Protein 6A9S (pdb70)

Structure (mmCIF, N/CA/C/O backbone):
data_6A9S
#
_entry.id   6A9S
#
_cell.length_a   45.380
_cell.length_b   80.718
_cell.length_c   53.812
_cell.angle_alpha   90.00
_cell.angle_beta   113.80
_cell.angle_gamma   90.00
#
_symmetry.space_group_name_H-M   'P 1 21 1'
#
loop_
_entity.id
_entity.type
_entity.pdbx_description
1 polymer 'Protein A26'
2 non-polymer 1,2-ETHANEDIOL
3 water water
#
loop_
_atom_site.group_PDB
_atom_site.id
_atom_site.type_symbol
_atom_site.label_atom_id
_atom_site.label_alt_id
_atom_site.label_comp_id
_atom_site.label_asym_id
_atom_site.label_entity_id
_atom_site.label_seq_id
_atom_site.pdbx_PDB_ins_code
_atom_site.Cartn_x
_atom_site.Cartn_y
_atom_site.Cartn_z
_atom_site.occupancy
_atom_site.B_iso_or_equiv
_atom_site.auth_seq_id
_atom_site.auth_comp_id
_atom_site.auth_asym_id
_atom_site.auth_atom_id
_atom_site.pdbx_PDB_model_num
ATOM 1 N N . ASP A 1 17 ? 45.672 4.805 21.291 1.00 55.44 17 ASP A N 1
ATOM 2 C CA . ASP A 1 17 ? 45.881 4.506 22.742 1.00 50.23 17 ASP A CA 1
ATOM 3 C C . ASP A 1 17 ? 44.995 3.330 23.127 1.00 50.07 17 ASP A C 1
ATOM 4 O O . ASP A 1 17 ? 43.788 3.518 23.376 1.00 43.81 17 ASP A O 1
ATOM 9 N N . VAL A 1 18 ? 45.609 2.137 23.131 1.00 43.92 18 VAL A N 1
ATOM 10 C CA . VAL A 1 18 ? 44.978 0.872 23.511 1.00 37.28 18 VAL A CA 1
ATOM 11 C C . VAL A 1 18 ? 45.495 0.483 24.894 1.00 32.38 18 VAL A C 1
ATOM 12 O O . VAL A 1 18 ? 46.683 0.062 25.032 1.00 30.34 18 VAL A O 1
ATOM 16 N N . ASN A 1 19 ? 44.645 0.668 25.907 1.00 33.83 19 ASN A N 1
ATOM 17 C CA . ASN A 1 19 ? 44.984 0.190 27.233 1.00 28.92 19 ASN A CA 1
ATOM 18 C C . ASN A 1 19 ? 44.771 -1.284 27.320 1.00 25.55 19 ASN A C 1
ATOM 19 O O . ASN A 1 19 ? 43.687 -1.723 27.687 1.00 28.72 19 ASN A O 1
ATOM 24 N N . VAL A 1 20 ? 45.793 -2.069 27.091 1.00 25.06 20 VAL A N 1
ATOM 25 C CA . VAL A 1 20 ? 45.603 -3.487 27.219 1.00 23.85 20 VAL A CA 1
ATOM 26 C C . VAL A 1 20 ? 45.338 -3.966 28.646 1.00 20.69 20 VAL A C 1
ATOM 27 O O . VAL A 1 20 ? 44.810 -5.076 28.812 1.00 19.71 20 VAL A O 1
ATOM 31 N N . ALA A 1 21 ? 45.682 -3.196 29.682 1.00 18.08 21 ALA A N 1
ATOM 32 C CA . ALA A 1 21 ? 45.478 -3.686 31.051 1.00 16.32 21 ALA A CA 1
ATOM 33 C C . ALA A 1 21 ? 44.023 -4.052 31.311 1.00 15.05 21 ALA A C 1
ATOM 34 O O . ALA A 1 21 ? 43.752 -5.087 31.926 1.00 15.38 21 ALA A O 1
ATOM 36 N N . SER A 1 22 ? 43.088 -3.258 30.809 1.00 13.09 22 SER A N 1
ATOM 37 C CA . SER A 1 22 ? 41.700 -3.560 31.076 1.00 13.61 22 SER A CA 1
ATOM 38 C C . SER A 1 22 ? 41.233 -4.804 30.320 1.00 13.07 22 SER A C 1
ATOM 39 O O . SER A 1 22 ? 40.332 -5.479 30.780 1.00 13.51 22 SER A O 1
ATOM 42 N N . ILE A 1 23 ? 41.838 -5.076 29.171 1.00 13.02 23 ILE A N 1
ATOM 43 C CA . ILE A 1 23 ? 41.530 -6.291 28.422 1.00 13.13 23 ILE A CA 1
ATOM 44 C C . ILE A 1 23 ? 41.917 -7.519 29.232 1.00 13.40 23 ILE A C 1
ATOM 45 O O . ILE A 1 23 ? 41.148 -8.466 29.348 1.00 14.27 23 ILE A O 1
ATOM 50 N N . THR A 1 24 ? 43.158 -7.510 29.730 1.00 14.04 24 THR A N 1
ATOM 51 C CA . THR A 1 24 ? 43.641 -8.633 30.545 1.00 15.61 24 THR A CA 1
ATOM 52 C C . THR A 1 24 ? 42.763 -8.830 31.771 1.00 14.87 24 THR A C 1
ATOM 53 O O . THR A 1 24 ? 42.389 -9.960 32.105 1.00 15.18 24 THR A O 1
ATOM 57 N N . ALA A 1 25 ? 42.432 -7.746 32.455 1.00 14.32 25 ALA A N 1
ATOM 58 C CA . ALA A 1 25 ? 41.585 -7.845 33.631 1.00 13.32 25 ALA A CA 1
ATOM 59 C C . ALA A 1 25 ? 40.202 -8.359 33.279 1.00 13.85 25 ALA A C 1
ATOM 60 O O . ALA A 1 25 ? 39.585 -9.139 34.031 1.00 14.33 25 ALA A O 1
ATOM 62 N N . PHE A 1 26 ? 39.636 -7.911 32.153 1.00 12.35 26 PHE A N 1
ATOM 63 C CA . PHE A 1 26 ? 38.334 -8.359 31.730 1.00 12.39 26 PHE A CA 1
ATOM 64 C C . PHE A 1 26 ? 38.318 -9.847 31.461 1.00 13.38 26 PHE A C 1
ATOM 65 O O . PHE A 1 26 ? 37.426 -10.582 31.899 1.00 13.76 26 PHE A O 1
ATOM 73 N N . LYS A 1 27 ? 39.340 -10.339 30.747 1.00 13.87 27 LYS A N 1
ATOM 74 C CA . LYS A 1 27 ? 39.401 -11.772 30.446 1.00 15.13 27 LYS A CA 1
ATOM 75 C C . LYS A 1 27 ? 39.402 -12.598 31.717 1.00 15.24 27 LYS A C 1
ATOM 76 O O . LYS A 1 27 ? 38.686 -13.603 31.839 1.00 15.81 27 LYS A O 1
ATOM 82 N N . SER A 1 28 ? 40.216 -12.215 32.687 1.00 15.39 28 SER A N 1
ATOM 83 C CA . SER A 1 28 ? 40.318 -12.941 33.961 1.00 16.43 28 SER A CA 1
ATOM 84 C C . SER A 1 28 ? 38.995 -12.898 34.722 1.00 15.60 28 SER A C 1
ATOM 85 O O . SER A 1 28 ? 38.587 -13.885 35.334 1.00 17.18 28 SER A O 1
ATOM 96 N N . ILE A 1 30 ? 35.987 -12.715 33.356 1.00 13.54 30 ILE A N 1
ATOM 97 C CA . ILE A 1 30 ? 35.107 -13.635 32.683 1.00 14.69 30 ILE A CA 1
ATOM 98 C C . ILE A 1 30 ? 35.456 -15.082 33.048 1.00 15.59 30 ILE A C 1
ATOM 99 O O . ILE A 1 30 ? 34.566 -15.878 33.338 1.00 16.76 30 ILE A O 1
ATOM 104 N N . ASP A 1 31 ? 36.731 -15.406 33.105 1.00 16.78 31 ASP A N 1
ATOM 105 C CA . ASP A 1 31 ? 37.133 -16.767 33.548 1.00 18.79 31 ASP A CA 1
ATOM 106 C C . ASP A 1 31 ? 36.562 -17.080 34.924 1.00 19.41 31 ASP A C 1
ATOM 107 O O . ASP A 1 31 ? 36.044 -18.180 35.163 1.00 20.62 31 ASP A O 1
ATOM 112 N N . GLU A 1 32 ? 36.677 -16.133 35.843 1.00 18.23 32 GLU A N 1
ATOM 113 C CA . GLU A 1 32 ? 36.237 -16.361 37.225 1.00 19.16 32 GLU A CA 1
ATOM 114 C C . GLU A 1 32 ? 34.756 -16.548 37.342 1.00 19.19 32 GLU A C 1
ATOM 115 O O . GLU A 1 32 ? 34.307 -17.318 38.194 1.00 22.88 32 GLU A O 1
ATOM 121 N N . THR A 1 33 ? 33.986 -15.840 36.515 1.00 16.37 33 THR A N 1
ATOM 122 C CA . THR A 1 33 ? 32.555 -15.737 36.702 1.00 16.06 33 THR A CA 1
ATOM 123 C C . THR A 1 33 ? 31.734 -16.515 35.655 1.00 16.13 33 THR A C 1
ATOM 124 O O . THR A 1 33 ? 30.487 -16.556 35.750 1.00 15.79 33 THR A O 1
ATOM 128 N N . TRP A 1 34 ? 32.378 -17.132 34.673 1.00 17.28 34 TRP A N 1
ATOM 129 C CA . TRP A 1 34 ? 31.676 -17.753 33.547 1.00 17.63 34 TRP A CA 1
ATOM 130 C C . TRP A 1 34 ? 30.630 -18.760 33.998 1.00 18.42 34 TRP A C 1
ATOM 131 O O . TRP A 1 34 ? 29.541 -18.840 33.413 1.00 18.86 34 TRP A O 1
ATOM 142 N N . ASP A 1 35 ? 30.978 -19.545 35.021 1.00 19.98 35 ASP A N 1
ATOM 143 C CA . ASP A 1 35 ? 30.094 -20.609 35.491 1.00 22.10 35 ASP A CA 1
ATOM 144 C C . ASP A 1 35 ? 29.429 -20.291 36.823 1.00 21.82 35 ASP A C 1
ATOM 145 O O . ASP A 1 35 ? 28.861 -21.182 37.457 1.00 24.70 35 ASP A O 1
ATOM 150 N N . LYS A 1 36 ? 29.414 -19.013 37.200 1.00 19.43 36 LYS A N 1
ATOM 151 C CA . LYS A 1 36 ? 28.787 -18.604 38.472 1.00 19.26 36 LYS A CA 1
ATOM 152 C C . LYS A 1 36 ? 27.317 -18.278 38.220 1.00 17.60 36 LYS A C 1
ATOM 153 O O . LYS A 1 36 ? 27.004 -17.289 37.552 1.00 18.10 36 LYS A O 1
ATOM 159 N N . LYS A 1 37 ? 26.421 -19.088 38.767 1.00 17.99 37 LYS A N 1
ATOM 160 C CA . LYS A 1 37 ? 24.996 -18.890 38.568 1.00 17.15 37 LYS A CA 1
ATOM 161 C C . LYS A 1 37 ? 24.509 -17.606 39.230 1.00 17.08 37 LYS A C 1
ATOM 162 O O . LYS A 1 37 ? 24.837 -17.333 40.368 1.00 17.92 37 LYS A O 1
ATOM 168 N N . ILE A 1 38 ? 23.706 -16.837 38.514 1.00 16.20 38 ILE A N 1
ATOM 169 C CA . ILE A 1 38 ? 23.071 -15.657 39.091 1.00 16.43 38 ILE A CA 1
ATOM 170 C C . ILE A 1 38 ? 21.930 -16.087 39.994 1.00 16.49 38 ILE A C 1
ATOM 171 O O . ILE A 1 38 ? 21.018 -16.788 39.543 1.00 17.75 38 ILE A O 1
ATOM 176 N N . GLU A 1 39 ? 22.015 -15.705 41.262 1.00 16.16 39 GLU A N 1
ATOM 177 C CA . GLU A 1 39 ? 20.999 -16.011 42.263 1.00 15.68 39 GLU A CA 1
ATOM 178 C C . GLU A 1 39 ? 20.233 -14.741 42.636 1.00 15.77 39 GLU A C 1
ATOM 179 O O . GLU A 1 39 ? 20.407 -13.692 42.012 1.00 17.03 39 GLU A O 1
ATOM 185 N N . ALA A 1 40 ? 19.372 -14.842 43.653 1.00 16.19 40 ALA A N 1
ATOM 186 C CA . ALA A 1 40 ? 18.431 -13.755 43.913 1.00 16.86 40 ALA A CA 1
ATOM 187 C C . ALA A 1 40 ? 19.084 -12.425 44.196 1.00 15.94 40 ALA A C 1
ATOM 188 O O . ALA A 1 40 ? 18.601 -11.390 43.737 1.00 18.70 40 ALA A O 1
ATOM 190 N N . ASN A 1 41 ? 20.159 -12.435 44.975 1.00 15.97 41 ASN A N 1
ATOM 191 C CA . ASN A 1 41 ? 20.816 -11.168 45.391 1.00 16.93 41 ASN A CA 1
ATOM 192 C C . ASN A 1 41 ? 22.121 -10.879 44.638 1.00 16.09 41 ASN A C 1
ATOM 193 O O . ASN A 1 41 ? 22.787 -9.867 44.915 1.00 18.28 41 ASN A O 1
ATOM 198 N N . THR A 1 42 ? 22.501 -11.721 43.689 1.00 14.86 42 THR A N 1
ATOM 199 C CA . THR A 1 42 ? 23.825 -11.597 43.087 1.00 15.25 42 THR A CA 1
ATOM 200 C C . THR A 1 42 ? 24.014 -10.235 42.470 1.00 14.40 42 THR A C 1
ATOM 201 O O . THR A 1 42 ? 23.146 -9.727 41.769 1.00 15.22 42 THR A O 1
ATOM 205 N N . CYS A 1 43 ? 25.207 -9.702 42.685 1.00 15.17 43 CYS A N 1
ATOM 206 C CA . CYS A 1 43 ? 25.597 -8.406 42.151 1.00 14.14 43 CYS A CA 1
ATOM 207 C C . CYS A 1 43 ? 27.015 -8.479 41.637 1.00 13.89 43 CYS A C 1
ATOM 208 O O . CYS A 1 43 ? 27.764 -9.386 42.006 1.00 16.04 43 CYS A O 1
ATOM 211 N N . ILE A 1 44 ? 27.399 -7.488 40.834 1.00 13.77 44 ILE A N 1
ATOM 212 C CA . ILE A 1 44 ? 28.745 -7.375 40.315 1.00 13.57 44 ILE A CA 1
ATOM 213 C C . ILE A 1 44 ? 29.601 -6.655 41.364 1.00 12.75 44 ILE A C 1
ATOM 214 O O . ILE A 1 44 ? 29.222 -5.574 41.860 1.00 14.47 44 ILE A O 1
ATOM 219 N N . SER A 1 45 ? 30.723 -7.243 41.730 1.00 13.62 45 SER A N 1
ATOM 220 C CA . SER A 1 45 ? 31.569 -6.708 42.766 1.00 14.23 45 SER A CA 1
ATOM 221 C C . SER A 1 45 ? 32.163 -5.364 42.377 1.00 12.91 45 SER A C 1
ATOM 222 O O . SER A 1 45 ? 32.232 -4.990 41.213 1.00 13.27 45 SER A O 1
ATOM 225 N N . ARG A 1 46 ? 32.681 -4.630 43.369 1.00 13.52 46 ARG A N 1
ATOM 226 C CA . ARG A 1 46 ? 33.386 -3.376 43.111 1.00 13.63 46 ARG A CA 1
ATOM 227 C C . ARG A 1 46 ? 34.499 -3.598 42.096 1.00 13.12 46 ARG A C 1
ATOM 228 O O . ARG A 1 46 ? 34.654 -2.819 41.124 1.00 13.16 46 ARG A O 1
ATOM 236 N N . LYS A 1 47 ? 35.333 -4.606 42.334 1.00 12.66 47 LYS A N 1
ATOM 237 C CA . LYS A 1 47 ? 36.465 -4.857 41.432 1.00 13.39 47 LYS A CA 1
ATOM 238 C C . LYS A 1 47 ? 35.945 -5.046 39.989 1.00 13.23 47 LYS A C 1
ATOM 239 O O . LYS A 1 47 ? 36.493 -4.487 39.023 1.00 13.30 47 LYS A O 1
ATOM 245 N N . HIS A 1 48 ? 34.922 -5.888 39.840 1.00 12.84 48 HIS A N 1
ATOM 246 C CA . HIS A 1 48 ? 34.405 -6.211 38.527 1.00 12.59 48 HIS A CA 1
ATOM 247 C C . HIS A 1 48 ? 33.699 -5.036 37.864 1.00 11.41 48 HIS A C 1
ATOM 248 O O . HIS A 1 48 ? 33.831 -4.836 36.645 1.00 12.34 48 HIS A O 1
ATOM 255 N N . ARG A 1 49 ? 32.946 -4.266 38.637 1.00 12.00 49 ARG A N 1
ATOM 256 C CA . ARG A 1 49 ? 32.369 -3.038 38.094 1.00 11.40 49 ARG A CA 1
ATOM 257 C C . ARG A 1 49 ? 33.440 -2.110 37.567 1.00 11.05 49 ARG A C 1
ATOM 258 O O . ARG A 1 49 ? 33.288 -1.497 36.510 1.00 11.92 49 ARG A O 1
ATOM 266 N N . ASN A 1 50 ? 34.518 -1.955 38.315 1.00 11.27 50 ASN A N 1
ATOM 267 C CA . ASN A 1 50 ? 35.580 -1.071 37.904 1.00 11.65 50 ASN A CA 1
ATOM 268 C C . ASN A 1 50 ? 36.269 -1.560 36.640 1.00 11.44 50 ASN A C 1
ATOM 269 O O . ASN A 1 50 ? 36.674 -0.756 35.793 1.00 12.69 50 ASN A O 1
ATOM 274 N N . ILE A 1 51 ? 36.416 -2.882 36.489 1.00 11.58 51 ILE A N 1
ATOM 275 C CA . ILE A 1 51 ? 36.959 -3.433 35.233 1.00 11.92 51 ILE A CA 1
ATOM 276 C C . ILE A 1 51 ? 36.024 -3.117 34.061 1.00 11.16 51 ILE A C 1
ATOM 277 O O . ILE A 1 51 ? 36.481 -2.679 32.987 1.00 12.94 51 ILE A O 1
ATOM 282 N N . ILE A 1 52 ? 34.729 -3.339 34.237 1.00 10.80 52 ILE A N 1
ATOM 283 C CA . ILE A 1 52 ? 33.739 -3.044 33.208 1.00 11.11 52 ILE A CA 1
ATOM 284 C C . ILE A 1 52 ? 33.824 -1.560 32.807 1.00 11.14 52 ILE A C 1
ATOM 285 O O . ILE A 1 52 ? 33.806 -1.211 31.613 1.00 11.98 52 ILE A O 1
ATOM 290 N N . HIS A 1 53 ? 33.874 -0.708 33.806 1.00 11.32 53 HIS A N 1
ATOM 291 C CA . HIS A 1 53 ? 33.941 0.753 33.613 1.00 11.50 53 HIS A CA 1
ATOM 292 C C . HIS A 1 53 ? 35.191 1.127 32.811 1.00 11.19 53 HIS A C 1
ATOM 293 O O . HIS A 1 53 ? 35.105 1.894 31.850 1.00 11.94 53 HIS A O 1
ATOM 300 N N . GLU A 1 54 ? 36.340 0.555 33.158 1.00 11.55 54 GLU A N 1
ATOM 301 C CA . GLU A 1 54 ? 37.578 0.771 32.412 1.00 11.93 54 GLU A CA 1
ATOM 302 C C . GLU A 1 54 ? 37.464 0.289 30.979 1.00 11.85 54 GLU A C 1
ATOM 303 O O . GLU A 1 54 ? 37.961 0.957 30.067 1.00 12.23 54 GLU A O 1
ATOM 309 N N . VAL A 1 55 ? 36.867 -0.887 30.768 1.00 11.07 55 VAL A N 1
ATOM 310 C CA . VAL A 1 55 ? 36.720 -1.396 29.407 1.00 11.63 55 VAL A CA 1
ATOM 311 C C . VAL A 1 55 ? 35.944 -0.435 28.518 1.00 11.42 55 VAL A C 1
ATOM 312 O O . VAL A 1 55 ? 36.374 -0.107 27.387 1.00 12.01 55 VAL A O 1
ATOM 316 N N . ILE A 1 56 ? 34.808 0.050 28.993 1.00 11.12 56 ILE A N 1
ATOM 317 C CA A ILE A 1 56 ? 34.015 0.926 28.147 0.50 11.77 56 ILE A CA 1
ATOM 318 C CA B ILE A 1 56 ? 33.983 0.970 28.215 0.50 11.97 56 ILE A CA 1
ATOM 319 C C . ILE A 1 56 ? 34.774 2.248 27.918 1.00 11.80 56 ILE A C 1
ATOM 320 O O . ILE A 1 56 ? 34.808 2.741 26.784 1.00 11.80 56 ILE A O 1
ATOM 329 N N . ARG A 1 57 ? 35.416 2.793 28.957 1.00 11.02 57 ARG A N 1
ATOM 330 C CA . ARG A 1 57 ? 36.148 4.030 28.798 1.00 11.53 57 ARG A CA 1
ATOM 331 C C . ARG A 1 57 ? 37.353 3.871 27.870 1.00 11.54 57 ARG A C 1
ATOM 332 O O . ARG A 1 57 ? 37.681 4.792 27.134 1.00 11.70 57 ARG A O 1
ATOM 340 N N . ASP A 1 58 ? 38.053 2.733 27.954 1.00 11.43 58 ASP A N 1
ATOM 341 C CA . ASP A 1 58 ? 39.215 2.492 27.126 1.00 12.06 58 ASP A CA 1
ATOM 342 C C . ASP A 1 58 ? 38.820 2.243 25.672 1.00 11.54 58 ASP A C 1
ATOM 343 O O . ASP A 1 58 ? 39.512 2.683 24.749 1.00 12.87 58 ASP A O 1
ATOM 348 N N . PHE A 1 59 ? 37.694 1.579 25.464 1.00 11.38 59 PHE A N 1
ATOM 349 C CA . PHE A 1 59 ? 37.113 1.456 24.127 1.00 11.62 59 PHE A CA 1
ATOM 350 C C . PHE A 1 59 ? 36.887 2.826 23.516 1.00 11.38 59 PHE A C 1
ATOM 351 O O . PHE A 1 59 ? 37.260 3.090 22.359 1.00 12.61 59 PHE A O 1
ATOM 367 N N . LYS A 1 61 ? 38.300 5.713 24.278 1.00 12.08 61 LYS A N 1
ATOM 368 C CA . LYS A 1 61 ? 39.519 6.479 24.109 1.00 12.59 61 LYS A CA 1
ATOM 369 C C . LYS A 1 61 ? 40.327 6.052 22.897 1.00 12.87 61 LYS A C 1
ATOM 370 O O . LYS A 1 61 ? 41.086 6.860 22.357 1.00 14.62 61 LYS A O 1
ATOM 376 N N . ALA A 1 62 ? 40.209 4.794 22.474 1.00 12.57 62 ALA A N 1
ATOM 377 C CA . ALA A 1 62 ? 40.991 4.331 21.349 1.00 14.65 62 ALA A CA 1
ATOM 378 C C . ALA A 1 62 ? 40.632 4.975 20.032 1.00 15.72 62 ALA A C 1
ATOM 379 O O . ALA A 1 62 ? 41.459 4.997 19.112 1.00 19.95 62 ALA A O 1
ATOM 381 N N . TYR A 1 63 ? 39.414 5.479 19.878 1.00 14.58 63 TYR A N 1
ATOM 382 C CA . TYR A 1 63 ? 39.038 6.130 18.612 1.00 15.68 63 TYR A CA 1
ATOM 383 C C . TYR A 1 63 ? 38.069 7.219 19.001 1.00 15.12 63 TYR A C 1
ATOM 384 O O . TYR A 1 63 ? 36.842 7.068 18.929 1.00 17.27 63 TYR A O 1
ATOM 393 N N . PRO A 1 64 ? 38.615 8.349 19.470 1.00 14.93 64 PRO A N 1
ATOM 394 C CA . PRO A 1 64 ? 37.776 9.253 20.260 1.00 16.10 64 PRO A CA 1
ATOM 395 C C . PRO A 1 64 ? 37.014 10.286 19.465 1.00 14.53 64 PRO A C 1
ATOM 396 O O . PRO A 1 64 ? 36.152 10.938 20.041 1.00 15.66 64 PRO A O 1
ATOM 400 N N . LYS A 1 65 ? 37.317 10.431 18.163 1.00 14.08 65 LYS A N 1
ATOM 401 C CA . LYS A 1 65 ? 36.668 11.450 17.334 1.00 15.54 65 LYS A CA 1
ATOM 402 C C . LYS A 1 65 ? 36.314 10.881 15.975 1.00 14.63 65 LYS A C 1
ATOM 403 O O . LYS A 1 65 ? 36.978 9.967 15.483 1.00 16.67 65 LYS A O 1
ATOM 417 N N . ASP A 1 67 ? 36.091 11.140 11.852 1.00 14.01 67 ASP A N 1
ATOM 418 C CA . ASP A 1 67 ? 36.928 11.632 10.786 1.00 15.68 67 ASP A CA 1
ATOM 419 C C . ASP A 1 67 ? 36.163 12.747 10.058 1.00 16.27 67 ASP A C 1
ATOM 420 O O . ASP A 1 67 ? 34.945 12.666 9.888 1.00 15.85 67 ASP A O 1
ATOM 425 N N . GLU A 1 68 ? 36.856 13.757 9.596 1.00 18.83 68 GLU A N 1
ATOM 426 C CA . GLU A 1 68 ? 36.169 14.850 8.931 1.00 20.05 68 GLU A CA 1
ATOM 427 C C . GLU A 1 68 ? 35.352 14.406 7.717 1.00 19.45 68 GLU A C 1
ATOM 428 O O . GLU A 1 68 ? 34.281 14.981 7.455 1.00 19.35 68 GLU A O 1
ATOM 434 N N . ASN A 1 69 ? 35.810 13.365 6.999 1.00 17.12 69 ASN A N 1
ATOM 435 C CA . ASN A 1 69 ? 35.056 12.934 5.825 1.00 17.37 69 ASN A CA 1
ATOM 436 C C . ASN A 1 69 ? 33.969 11.917 6.115 1.00 16.49 69 ASN A C 1
ATOM 437 O O . ASN A 1 69 ? 33.378 11.392 5.190 1.00 19.61 69 ASN A O 1
ATOM 442 N N . LYS A 1 70 ? 33.686 11.643 7.397 1.00 15.57 70 LYS A N 1
ATOM 443 C CA . LYS A 1 70 ? 32.575 10.735 7.705 1.00 15.08 70 LYS A CA 1
ATOM 444 C C . LYS A 1 70 ? 32.000 11.125 9.054 1.00 14.05 70 LYS A C 1
ATOM 445 O O . LYS A 1 70 ? 32.103 10.412 10.062 1.00 14.65 70 LYS A O 1
ATOM 451 N N . LYS A 1 71 ? 31.428 12.320 9.082 1.00 14.53 71 LYS A N 1
ATOM 452 C CA . LYS A 1 71 ? 31.063 12.987 10.341 1.00 15.29 71 LYS A CA 1
ATOM 453 C C . LYS A 1 71 ? 29.570 13.285 10.393 1.00 14.24 71 LYS A C 1
ATOM 454 O O . LYS A 1 71 ? 28.939 13.620 9.397 1.00 15.66 71 LYS A O 1
ATOM 460 N N . SER A 1 72 ? 29.002 13.180 11.573 1.00 13.61 72 SER A N 1
ATOM 461 C CA . SER A 1 72 ? 27.622 13.571 11.784 1.00 13.51 72 SER A CA 1
ATOM 462 C C . SER A 1 72 ? 27.495 15.090 11.871 1.00 14.49 72 SER A C 1
ATOM 463 O O . SER A 1 72 ? 28.080 15.687 12.764 1.00 15.69 72 SER A O 1
ATOM 466 N N . PRO A 1 73 ? 26.652 15.726 11.052 1.00 14.83 73 PRO A N 1
ATOM 467 C CA . PRO A 1 73 ? 26.448 17.167 11.200 1.00 15.80 73 PRO A CA 1
ATOM 468 C C . PRO A 1 73 ? 25.641 17.518 12.437 1.00 15.74 73 PRO A C 1
ATOM 469 O O . PRO A 1 73 ? 25.525 18.705 12.765 1.00 18.25 73 PRO A O 1
ATOM 473 N N . LEU A 1 74 ? 25.017 16.527 13.068 1.00 14.87 74 LEU A N 1
ATOM 474 C CA . LEU A 1 74 ? 24.303 16.716 14.316 1.00 14.56 74 LEU A CA 1
ATOM 475 C C . LEU A 1 74 ? 25.221 16.710 15.519 1.00 14.16 74 LEU A C 1
ATOM 476 O O . LEU A 1 74 ? 24.769 17.011 16.633 1.00 16.39 74 LEU A O 1
ATOM 481 N N . GLY A 1 75 ? 26.457 16.265 15.340 1.00 14.88 75 GLY A N 1
ATOM 482 C CA . GLY A 1 75 ? 27.327 16.004 16.467 1.00 16.14 75 GLY A CA 1
ATOM 483 C C . GLY A 1 75 ? 27.036 14.708 17.224 1.00 14.73 75 GLY A C 1
ATOM 484 O O . GLY A 1 75 ? 27.560 14.514 18.327 1.00 16.64 75 GLY A O 1
ATOM 485 N N . ALA A 1 76 ? 26.251 13.809 16.648 1.00 13.43 76 ALA A N 1
ATOM 486 C CA . ALA A 1 76 ? 26.029 12.513 17.281 1.00 13.05 76 ALA A CA 1
ATOM 487 C C . ALA A 1 76 ? 27.344 11.757 17.283 1.00 13.29 76 ALA A C 1
ATOM 488 O O . ALA A 1 76 ? 28.122 11.851 16.310 1.00 13.11 76 ALA A O 1
ATOM 490 N N . PRO A 1 77 ? 27.652 11.023 18.354 1.00 13.63 77 PRO A N 1
ATOM 491 C CA . PRO A 1 77 ? 29.011 10.454 18.511 1.00 13.89 77 PRO A CA 1
ATOM 492 C C . PRO A 1 77 ? 29.132 9.117 17.793 1.00 13.15 77 PRO A C 1
ATOM 493 O O . PRO A 1 77 ? 29.288 8.043 18.393 1.00 13.25 77 PRO A O 1
ATOM 505 N N . GLN A 1 79 ? 31.425 7.711 16.219 1.00 11.04 79 GLN A N 1
ATOM 506 C CA . GLN A 1 79 ? 32.648 6.940 16.426 1.00 11.57 79 GLN A CA 1
ATOM 507 C C . GLN A 1 79 ? 32.427 5.785 17.379 1.00 11.93 79 GLN A C 1
ATOM 508 O O . GLN A 1 79 ? 33.182 4.814 17.346 1.00 12.86 79 GLN A O 1
ATOM 514 N N . TRP A 1 80 ? 31.429 5.859 18.255 1.00 11.47 80 TRP A N 1
ATOM 515 C CA . TRP A 1 80 ? 31.176 4.790 19.210 1.00 11.57 80 TRP A CA 1
ATOM 516 C C . TRP A 1 80 ? 29.913 4.008 18.899 1.00 11.73 80 TRP A C 1
ATOM 517 O O . TRP A 1 80 ? 29.510 3.145 19.683 1.00 12.88 80 TRP A O 1
ATOM 528 N N . LEU A 1 81 ? 29.257 4.291 17.758 1.00 11.90 81 LEU A N 1
ATOM 529 C CA . LEU A 1 81 ? 27.938 3.760 17.442 1.00 12.22 81 LEU A CA 1
ATOM 530 C C . LEU A 1 81 ? 27.838 2.982 16.146 1.00 12.60 81 LEU A C 1
ATOM 531 O O . LEU A 1 81 ? 26.770 2.411 15.874 1.00 13.95 81 LEU A O 1
ATOM 536 N N . THR A 1 82 ? 28.898 2.991 15.329 1.00 12.26 82 THR A N 1
ATOM 537 C CA . THR A 1 82 ? 28.835 2.480 13.971 1.00 12.34 82 THR A CA 1
ATOM 538 C C . THR A 1 82 ? 29.977 1.530 13.694 1.00 12.55 82 THR A C 1
ATOM 539 O O . THR A 1 82 ? 31.070 1.654 14.251 1.00 13.11 82 THR A O 1
ATOM 543 N N . GLN A 1 83 ? 29.710 0.566 12.810 1.00 12.87 83 GLN A N 1
ATOM 544 C CA . GLN A 1 83 ? 30.731 -0.368 12.369 1.00 14.03 83 GLN A CA 1
ATOM 545 C C . GLN A 1 83 ? 31.878 0.339 11.644 1.00 13.49 83 GLN A C 1
ATOM 546 O O . GLN A 1 83 ? 33.046 -0.061 11.798 1.00 13.63 83 GLN A O 1
ATOM 552 N N . TYR A 1 84 ? 31.580 1.413 10.898 1.00 13.80 84 TYR A N 1
ATOM 553 C CA . TYR A 1 84 ? 32.624 2.143 10.207 1.00 13.95 84 TYR A CA 1
ATOM 554 C C . TYR A 1 84 ? 33.773 2.477 11.140 1.00 13.50 84 TYR A C 1
ATOM 555 O O . TYR A 1 84 ? 34.955 2.326 10.800 1.00 14.33 84 TYR A O 1
ATOM 564 N N . TYR A 1 85 ? 33.430 2.961 12.329 1.00 12.68 85 TYR A N 1
ATOM 565 C CA . TYR A 1 85 ? 34.445 3.346 13.327 1.00 12.94 85 TYR A CA 1
ATOM 566 C C . TYR A 1 85 ? 34.852 2.171 14.221 1.00 13.06 85 TYR A C 1
ATOM 567 O O . TYR A 1 85 ? 36.010 2.020 14.546 1.00 14.35 85 TYR A O 1
ATOM 576 N N . ILE A 1 86 ? 33.886 1.381 14.683 1.00 12.75 86 ILE A N 1
ATOM 577 C CA . ILE A 1 86 ? 34.204 0.340 15.676 1.00 13.17 86 ILE A CA 1
ATOM 578 C C . ILE A 1 86 ? 35.138 -0.702 15.082 1.00 12.76 86 ILE A C 1
ATOM 579 O O . ILE A 1 86 ? 36.076 -1.175 15.743 1.00 14.05 86 ILE A O 1
ATOM 584 N N . LEU A 1 87 ? 34.946 -1.060 13.801 1.00 13.67 87 LEU A N 1
ATOM 585 C CA . LEU A 1 87 ? 35.786 -2.081 13.197 1.00 15.12 87 LEU A CA 1
ATOM 586 C C . LEU A 1 87 ? 37.217 -1.635 13.035 1.00 15.82 87 LEU A C 1
ATOM 587 O O . LEU A 1 87 ? 38.116 -2.494 12.894 1.00 19.07 87 LEU A O 1
ATOM 592 N N . LYS A 1 88 ? 37.486 -0.335 13.066 1.00 14.18 88 LYS A N 1
ATOM 593 C CA . LYS A 1 88 ? 38.873 0.160 13.036 1.00 15.18 88 LYS A CA 1
ATOM 594 C C . LYS A 1 88 ? 39.368 0.676 14.390 1.00 14.31 88 LYS A C 1
ATOM 595 O O . LYS A 1 88 ? 40.413 1.283 14.467 1.00 15.94 88 LYS A O 1
ATOM 601 N N . ASN A 1 89 ? 38.592 0.430 15.429 1.00 13.69 89 ASN A N 1
ATOM 602 C CA . ASN A 1 89 ? 38.979 0.796 16.788 1.00 13.05 89 ASN A CA 1
ATOM 603 C C . ASN A 1 89 ? 39.943 -0.251 17.301 1.00 13.31 89 ASN A C 1
ATOM 604 O O . ASN A 1 89 ? 39.600 -1.433 17.409 1.00 13.72 89 ASN A O 1
ATOM 609 N N . GLU A 1 90 ? 41.184 0.146 17.609 1.00 13.36 90 GLU A N 1
ATOM 610 C CA . GLU A 1 90 ? 42.210 -0.823 17.950 1.00 14.52 90 GLU A CA 1
ATOM 611 C C . GLU A 1 90 ? 41.961 -1.497 19.288 1.00 13.77 90 GLU A C 1
ATOM 612 O O . GLU A 1 90 ? 42.424 -2.615 19.504 1.00 14.72 90 GLU A O 1
ATOM 618 N N . TYR A 1 91 ? 41.242 -0.830 20.183 1.00 13.54 91 TYR A N 1
ATOM 619 C CA . TYR A 1 91 ? 40.879 -1.480 21.436 1.00 14.27 91 TYR A CA 1
ATOM 620 C C . TYR A 1 91 ? 39.875 -2.598 21.165 1.00 13.24 91 TYR A C 1
ATOM 621 O O . TYR A 1 91 ? 40.048 -3.710 21.625 1.00 14.19 91 TYR A O 1
ATOM 630 N N . HIS A 1 92 ? 38.829 -2.288 20.399 1.00 13.03 92 HIS A N 1
ATOM 631 C CA . HIS A 1 92 ? 37.869 -3.312 19.988 1.00 13.35 92 HIS A CA 1
ATOM 632 C C . HIS A 1 92 ? 38.593 -4.481 19.313 1.00 13.77 92 HIS A C 1
ATOM 633 O O . HIS A 1 92 ? 38.359 -5.653 19.649 1.00 14.28 92 HIS A O 1
ATOM 640 N N . LYS A 1 93 ? 39.483 -4.198 18.352 1.00 13.98 93 LYS A N 1
ATOM 641 C CA . LYS A 1 93 ? 40.169 -5.289 17.654 1.00 14.70 93 LYS A CA 1
ATOM 642 C C . LYS A 1 93 ? 41.019 -6.128 18.608 1.00 14.77 93 LYS A C 1
ATOM 643 O O . LYS A 1 93 ? 41.012 -7.371 18.521 1.00 16.38 93 LYS A O 1
ATOM 649 N N . THR A 1 94 ? 41.734 -5.467 19.504 1.00 14.38 94 THR A N 1
ATOM 650 C CA . THR A 1 94 ? 42.613 -6.187 20.426 1.00 14.59 94 THR A CA 1
ATOM 651 C C . THR A 1 94 ? 41.791 -7.011 21.404 1.00 13.98 94 THR A C 1
ATOM 652 O O . THR A 1 94 ? 42.159 -8.168 21.700 1.00 15.40 94 THR A O 1
ATOM 664 N N . LEU A 1 96 ? 38.764 -8.349 20.873 1.00 14.77 96 LEU A N 1
ATOM 665 C CA . LEU A 1 96 ? 38.145 -9.482 20.230 1.00 16.13 96 LEU A CA 1
ATOM 666 C C . LEU A 1 96 ? 39.175 -10.534 19.798 1.00 16.31 96 LEU A C 1
ATOM 667 O O . LEU A 1 96 ? 38.803 -11.694 19.618 1.00 17.84 96 LEU A O 1
ATOM 672 N N . ALA A 1 97 ? 40.436 -10.126 19.646 1.00 16.06 97 ALA A N 1
ATOM 673 C CA . ALA A 1 97 ? 41.515 -11.055 19.285 1.00 17.43 97 ALA A CA 1
ATOM 674 C C . ALA A 1 97 ? 42.232 -11.649 20.507 1.00 16.75 97 ALA A C 1
ATOM 675 O O . ALA A 1 97 ? 42.994 -12.606 20.375 1.00 18.48 97 ALA A O 1
ATOM 677 N N . TYR A 1 98 ? 41.995 -11.114 21.709 1.00 16.66 98 TYR A N 1
ATOM 678 C CA . TYR A 1 98 ? 42.773 -11.471 22.888 1.00 17.09 98 TYR A CA 1
ATOM 679 C C . TYR A 1 98 ? 42.582 -12.959 23.212 1.00 16.08 98 TYR A C 1
ATOM 680 O O . TYR A 1 98 ? 41.508 -13.533 23.002 1.00 16.37 98 TYR A O 1
ATOM 689 N N . ASP A 1 99 ? 43.650 -13.607 23.696 1.00 18.32 99 ASP A N 1
ATOM 690 C CA . ASP A 1 99 ? 43.580 -15.017 24.084 1.00 19.53 99 ASP A CA 1
ATOM 691 C C . ASP A 1 99 ? 42.994 -15.852 22.952 1.00 19.28 99 ASP A C 1
ATOM 692 O O . ASP A 1 99 ? 42.062 -16.641 23.138 1.00 19.12 99 ASP A O 1
ATOM 697 N N . ASN A 1 100 ? 43.574 -15.708 21.760 1.00 19.14 100 ASN A N 1
ATOM 698 C CA . ASN A 1 100 ? 43.177 -16.528 20.622 1.00 19.23 100 ASN A CA 1
ATOM 699 C C . ASN A 1 100 ? 41.717 -16.299 20.251 1.00 16.99 100 ASN A C 1
ATOM 700 O O . ASN A 1 100 ? 41.079 -17.175 19.666 1.00 17.41 100 ASN A O 1
ATOM 705 N N . GLY A 1 101 ? 41.183 -15.113 20.555 1.00 16.33 101 GLY A N 1
ATOM 706 C CA . GLY A 1 101 ? 39.814 -14.843 20.252 1.00 14.91 101 GLY A CA 1
ATOM 707 C C . GLY A 1 101 ? 38.787 -15.487 21.165 1.00 14.30 101 GLY A C 1
ATOM 708 O O . GLY A 1 101 ? 37.602 -15.575 20.824 1.00 14.99 101 GLY A O 1
ATOM 709 N N . SER A 1 102 ? 39.215 -15.981 22.327 1.00 15.66 102 SER A N 1
ATOM 710 C CA . SER A 1 102 ? 38.328 -16.829 23.149 1.00 16.01 102 SER A CA 1
ATOM 711 C C . SER A 1 102 ? 37.097 -16.081 23.643 1.00 15.18 102 SER A C 1
ATOM 712 O O . SER A 1 102 ? 36.028 -16.667 23.732 1.00 14.84 102 SER A O 1
ATOM 715 N N . LEU A 1 103 ? 37.241 -14.803 23.970 1.00 14.55 103 LEU A N 1
ATOM 716 C CA . LEU A 1 103 ? 36.087 -14.037 24.448 1.00 14.15 103 LEU A CA 1
ATOM 717 C C . LEU A 1 103 ? 35.079 -13.803 23.324 1.00 13.82 103 LEU A C 1
ATOM 718 O O . LEU A 1 103 ? 33.866 -13.849 23.553 1.00 14.27 103 LEU A O 1
ATOM 723 N N . ASN A 1 104 ? 35.550 -13.563 22.103 1.00 13.52 104 ASN A N 1
ATOM 724 C CA . ASN A 1 104 ? 34.644 -13.388 20.989 1.00 14.40 104 ASN A CA 1
ATOM 725 C C . ASN A 1 104 ? 33.888 -14.680 20.694 1.00 14.20 104 ASN A C 1
ATOM 726 O O . ASN A 1 104 ? 32.677 -14.660 20.455 1.00 14.51 104 ASN A O 1
ATOM 731 N N . THR A 1 105 ? 34.581 -15.819 20.714 1.00 14.04 105 THR A N 1
ATOM 732 C CA . THR A 1 105 ? 33.920 -17.101 20.485 1.00 14.31 105 THR A CA 1
ATOM 733 C C . THR A 1 105 ? 32.873 -17.364 21.563 1.00 15.12 105 THR A C 1
ATOM 734 O O . THR A 1 105 ? 31.762 -17.777 21.233 1.00 15.95 105 THR A O 1
ATOM 738 N N . LYS A 1 106 ? 33.213 -17.133 22.834 1.00 14.32 106 LYS A N 1
ATOM 739 C CA . LYS A 1 106 ? 32.199 -17.274 23.875 1.00 15.24 106 LYS A CA 1
ATOM 740 C C . LYS A 1 106 ? 30.988 -16.363 23.593 1.00 15.01 106 LYS A C 1
ATOM 741 O O . LYS A 1 106 ? 29.819 -16.738 23.794 1.00 15.54 106 LYS A O 1
ATOM 747 N N . PHE A 1 107 ? 31.262 -15.097 23.255 1.00 14.53 107 PHE A N 1
ATOM 748 C CA . PHE A 1 107 ? 30.221 -14.108 23.063 1.00 14.68 107 PHE A CA 1
ATOM 749 C C . PHE A 1 107 ? 29.194 -14.547 22.038 1.00 16.04 107 PHE A C 1
ATOM 750 O O . PHE A 1 107 ? 27.981 -14.357 22.212 1.00 17.49 107 PHE A O 1
ATOM 758 N N . LYS A 1 108 ? 29.666 -15.176 20.982 1.00 16.53 108 LYS A N 1
ATOM 759 C CA . LYS A 1 108 ? 28.792 -15.562 19.911 1.00 19.29 108 LYS A CA 1
ATOM 760 C C . LYS A 1 108 ? 27.840 -16.675 20.276 1.00 21.50 108 LYS A C 1
ATOM 761 O O . LYS A 1 108 ? 26.880 -16.902 19.552 1.00 25.19 108 LYS A O 1
ATOM 767 N N . THR A 1 109 ? 28.049 -17.328 21.409 1.00 21.40 109 THR A N 1
ATOM 768 C CA . THR A 1 109 ? 27.086 -18.337 21.873 1.00 21.38 109 THR A CA 1
ATOM 769 C C . THR A 1 109 ? 25.908 -17.755 22.679 1.00 22.31 109 THR A C 1
ATOM 770 O O . THR A 1 109 ? 25.010 -18.513 23.055 1.00 24.53 109 THR A O 1
ATOM 774 N N . LEU A 1 110 ? 25.935 -16.456 22.983 1.00 18.88 110 LEU A N 1
ATOM 775 C CA . LEU A 1 110 ? 25.026 -15.900 23.973 1.00 18.89 110 LEU A CA 1
ATOM 776 C C . LEU A 1 110 ? 23.883 -15.115 23.367 1.00 19.44 110 LEU A C 1
ATOM 777 O O . LEU A 1 110 ? 23.997 -14.534 22.302 1.00 20.73 110 LEU A O 1
ATOM 782 N N . ASN A 1 111 ? 22.771 -15.069 24.113 1.00 19.47 111 ASN A N 1
ATOM 783 C CA . ASN A 1 111 ? 21.657 -14.159 23.858 1.00 20.47 111 ASN A CA 1
ATOM 784 C C . ASN A 1 111 ? 20.919 -13.913 25.159 1.00 21.14 111 ASN A C 1
ATOM 785 O O . ASN A 1 111 ? 21.175 -14.607 26.144 1.00 21.34 111 ASN A O 1
ATOM 790 N N . ILE A 1 112 ? 20.043 -12.919 25.189 1.00 19.92 112 ILE A N 1
ATOM 791 C CA A ILE A 1 112 ? 19.342 -12.510 26.405 0.50 22.28 112 ILE A CA 1
ATOM 792 C CA B ILE A 1 112 ? 19.413 -12.554 26.452 0.50 22.16 112 ILE A CA 1
ATOM 793 C C . ILE A 1 112 ? 18.554 -13.637 27.044 1.00 22.36 112 ILE A C 1
ATOM 794 O O . ILE A 1 112 ? 18.429 -13.701 28.253 1.00 25.31 112 ILE A O 1
ATOM 803 N N . TYR A 1 113 ? 17.985 -14.498 26.212 1.00 21.26 113 TYR A N 1
ATOM 804 C CA . TYR A 1 113 ? 17.020 -15.480 26.700 1.00 24.71 113 TYR A CA 1
ATOM 805 C C . TYR A 1 113 ? 17.666 -16.635 27.418 1.00 24.01 113 TYR A C 1
ATOM 806 O O . TYR A 1 113 ? 17.013 -17.300 28.220 1.00 27.82 113 TYR A O 1
ATOM 823 N N . ILE A 1 115 ? 20.854 -16.485 29.100 1.00 17.74 115 ILE A N 1
ATOM 824 C CA . ILE A 1 115 ? 21.839 -16.129 30.105 1.00 17.50 115 ILE A CA 1
ATOM 825 C C . ILE A 1 115 ? 21.406 -16.542 31.505 1.00 16.94 115 ILE A C 1
ATOM 826 O O . ILE A 1 115 ? 20.321 -16.191 31.935 1.00 18.59 115 ILE A O 1
ATOM 831 N N . THR A 1 116 ? 22.271 -17.280 32.193 1.00 16.77 116 THR A N 1
ATOM 832 C CA . THR A 1 116 ? 22.027 -17.662 33.572 1.00 18.04 116 THR A CA 1
ATOM 833 C C . THR A 1 116 ? 23.197 -17.340 34.525 1.00 15.03 116 THR A C 1
ATOM 834 O O . THR A 1 116 ? 22.993 -17.389 35.748 1.00 16.77 116 THR A O 1
ATOM 838 N N . ASN A 1 117 ? 24.396 -17.080 34.000 1.00 15.25 117 ASN A N 1
ATOM 839 C CA . ASN A 1 117 ? 25.607 -16.974 34.808 1.00 15.15 117 ASN A CA 1
ATOM 840 C C . ASN A 1 117 ? 26.194 -15.569 34.711 1.00 13.81 117 ASN A C 1
ATOM 841 O O . ASN A 1 117 ? 26.033 -14.876 33.700 1.00 14.40 117 ASN A O 1
ATOM 846 N N . VAL A 1 118 ? 26.916 -15.177 35.749 1.00 14.41 118 VAL A N 1
ATOM 847 C CA . VAL A 1 118 ? 27.459 -13.839 35.865 1.00 14.64 118 VAL A CA 1
ATOM 848 C C . VAL A 1 118 ? 28.358 -13.486 34.668 1.00 14.07 118 VAL A C 1
ATOM 849 O O . VAL A 1 118 ? 28.228 -12.408 34.081 1.00 13.55 118 VAL A O 1
ATOM 853 N N . GLY A 1 119 ? 29.270 -14.390 34.303 1.00 14.13 119 GLY A N 1
ATOM 854 C CA . GLY A 1 119 ? 30.188 -14.074 33.258 1.00 14.22 119 GLY A CA 1
ATOM 855 C C . GLY A 1 119 ? 29.529 -14.016 31.883 1.00 13.31 119 GLY A C 1
ATOM 856 O O . GLY A 1 119 ? 29.975 -13.272 30.999 1.00 13.77 119 GLY A O 1
ATOM 857 N N . GLN A 1 120 ? 28.473 -14.807 31.666 1.00 13.55 120 GLN A N 1
ATOM 858 C CA . GLN A 1 120 ? 27.679 -14.679 30.452 1.00 13.40 120 GLN A CA 1
ATOM 859 C C . GLN A 1 120 ? 27.015 -13.297 30.385 1.00 12.44 120 GLN A C 1
ATOM 860 O O . GLN A 1 120 ? 27.024 -12.658 29.338 1.00 13.03 120 GLN A O 1
ATOM 866 N N . TYR A 1 121 ? 26.415 -12.882 31.492 1.00 12.74 121 TYR A N 1
ATOM 867 C CA . TYR A 1 121 ? 25.743 -11.574 31.543 1.00 12.62 121 TYR A CA 1
ATOM 868 C C . TYR A 1 121 ? 26.725 -10.462 31.211 1.00 11.91 121 TYR A C 1
ATOM 869 O O . TYR A 1 121 ? 26.465 -9.605 30.350 1.00 12.61 121 TYR A O 1
ATOM 878 N N . ILE A 1 122 ? 27.864 -10.440 31.882 1.00 11.86 122 ILE A N 1
ATOM 879 C CA . ILE A 1 122 ? 28.830 -9.372 31.694 1.00 11.53 122 ILE A CA 1
ATOM 880 C C . ILE A 1 122 ? 29.361 -9.399 30.263 1.00 12.09 122 ILE A C 1
ATOM 881 O O . ILE A 1 122 ? 29.444 -8.367 29.581 1.00 12.38 122 ILE A O 1
ATOM 886 N N . LEU A 1 123 ? 29.785 -10.574 29.795 1.00 11.87 123 LEU A N 1
ATOM 887 C CA . LEU A 1 123 ? 30.338 -10.655 28.450 1.00 11.80 123 LEU A CA 1
ATOM 888 C C . LEU A 1 123 ? 29.335 -10.193 27.426 1.00 12.01 123 LEU A C 1
ATOM 889 O O . LEU A 1 123 ? 29.688 -9.424 26.514 1.00 12.31 123 LEU A O 1
ATOM 894 N N . TYR A 1 124 ? 28.084 -10.667 27.515 1.00 12.40 124 TYR A N 1
ATOM 895 C CA . TYR A 1 124 ? 27.110 -10.342 26.506 1.00 12.47 124 TYR A CA 1
ATOM 896 C C . TYR A 1 124 ? 26.843 -8.839 26.479 1.00 12.05 124 TYR A C 1
ATOM 897 O O . TYR A 1 124 ? 26.854 -8.203 25.415 1.00 12.58 124 TYR A O 1
ATOM 906 N N . ILE A 1 125 ? 26.515 -8.260 27.639 1.00 11.79 125 ILE A N 1
ATOM 907 C CA . ILE A 1 125 ? 26.127 -6.859 27.654 1.00 11.44 125 ILE A CA 1
ATOM 908 C C . ILE A 1 125 ? 27.288 -5.986 27.190 1.00 10.70 125 ILE A C 1
ATOM 909 O O . ILE A 1 125 ? 27.110 -5.065 26.376 1.00 11.71 125 ILE A O 1
ATOM 914 N N . VAL A 1 126 ? 28.482 -6.247 27.709 1.00 10.77 126 VAL A N 1
ATOM 915 C CA . VAL A 1 126 ? 29.659 -5.436 27.384 1.00 11.24 126 VAL A CA 1
ATOM 916 C C . VAL A 1 126 ? 30.073 -5.606 25.928 1.00 11.32 126 VAL A C 1
ATOM 917 O O . VAL A 1 126 ? 30.375 -4.615 25.254 1.00 11.67 126 VAL A O 1
ATOM 921 N N . PHE A 1 127 ? 30.173 -6.853 25.456 1.00 11.57 127 PHE A N 1
ATOM 922 C CA . PHE A 1 127 ? 30.581 -7.027 24.063 1.00 11.44 127 PHE A CA 1
ATOM 923 C C . PHE A 1 127 ? 29.545 -6.468 23.093 1.00 11.88 127 PHE A C 1
ATOM 924 O O . PHE A 1 127 ? 29.934 -5.977 22.016 1.00 13.31 127 PHE A O 1
ATOM 932 N N . CYS A 1 128 ? 28.260 -6.475 23.415 1.00 11.82 128 CYS A N 1
ATOM 933 C CA . CYS A 1 128 ? 27.302 -5.775 22.567 1.00 12.28 128 CYS A CA 1
ATOM 934 C C . CYS A 1 128 ? 27.638 -4.288 22.494 1.00 12.20 128 CYS A C 1
ATOM 935 O O . CYS A 1 128 ? 27.687 -3.698 21.415 1.00 13.30 128 CYS A O 1
ATOM 938 N N . ILE A 1 129 ? 27.869 -3.662 23.640 1.00 11.69 129 ILE A N 1
ATOM 939 C CA . ILE A 1 129 ? 28.164 -2.229 23.678 1.00 12.07 129 ILE A CA 1
ATOM 940 C C . ILE A 1 129 ? 29.436 -1.929 22.866 1.00 11.81 129 ILE A C 1
ATOM 941 O O . ILE A 1 129 ? 29.444 -1.047 22.002 1.00 12.99 129 ILE A O 1
ATOM 946 N N . ILE A 1 130 ? 30.552 -2.608 23.158 1.00 12.08 130 ILE A N 1
ATOM 947 C CA A ILE A 1 130 ? 31.803 -2.257 22.495 0.50 12.91 130 ILE A CA 1
ATOM 948 C CA B ILE A 1 130 ? 31.814 -2.277 22.502 0.50 13.98 130 ILE A CA 1
ATOM 949 C C . ILE A 1 130 ? 31.896 -2.820 21.073 1.00 13.76 130 ILE A C 1
ATOM 950 O O . ILE A 1 130 ? 32.893 -2.573 20.384 1.00 16.52 130 ILE A O 1
ATOM 959 N N . SER A 1 131 ? 30.867 -3.529 20.627 1.00 12.59 131 SER A N 1
ATOM 960 C CA A SER A 1 131 ? 30.691 -3.903 19.228 0.50 12.20 131 SER A CA 1
ATOM 961 C CA B SER A 1 131 ? 30.741 -3.866 19.215 0.50 13.91 131 SER A CA 1
ATOM 962 C C . SER A 1 131 ? 29.639 -3.035 18.536 1.00 12.80 131 SER A C 1
ATOM 963 O O . SER A 1 131 ? 29.393 -3.210 17.337 1.00 14.60 131 SER A O 1
ATOM 968 N N . GLY A 1 132 ? 28.974 -2.132 19.262 1.00 13.07 132 GLY A N 1
ATOM 969 C CA . GLY A 1 132 ? 27.926 -1.337 18.675 1.00 13.29 132 GLY A CA 1
ATOM 970 C C . GLY A 1 132 ? 26.697 -2.080 18.222 1.00 12.99 132 GLY A C 1
ATOM 971 O O . GLY A 1 132 ? 26.050 -1.673 17.227 1.00 13.71 132 GLY A O 1
ATOM 972 N N . LYS A 1 133 ? 26.310 -3.123 18.942 1.00 12.33 133 LYS A N 1
ATOM 973 C CA . LYS A 1 133 ? 25.181 -3.953 18.526 1.00 13.27 133 LYS A CA 1
ATOM 974 C C . LYS A 1 133 ? 24.065 -3.975 19.529 1.00 12.73 133 LYS A C 1
ATOM 975 O O . LYS A 1 133 ? 24.298 -4.143 20.733 1.00 13.38 133 LYS A O 1
ATOM 981 N N . ASN A 1 134 ? 22.849 -3.805 19.036 1.00 13.12 134 ASN A N 1
ATOM 982 C CA . ASN A 1 134 ? 21.656 -4.129 19.785 1.00 13.84 134 ASN A CA 1
ATOM 983 C C . ASN A 1 134 ? 21.589 -5.628 20.054 1.00 14.61 134 ASN A C 1
ATOM 984 O O . ASN A 1 134 ? 22.202 -6.433 19.361 1.00 16.25 134 ASN A O 1
ATOM 989 N N . HIS A 1 135 ? 20.771 -6.008 21.034 1.00 15.49 135 HIS A N 1
ATOM 990 C CA . HIS A 1 135 ? 20.576 -7.411 21.376 1.00 16.14 135 HIS A CA 1
ATOM 991 C C . HIS A 1 135 ? 19.921 -8.191 20.261 1.00 18.04 135 HIS A C 1
ATOM 992 O O . HIS A 1 135 ? 20.076 -9.404 20.209 1.00 20.71 135 HIS A O 1
ATOM 999 N N . ASP A 1 136 ? 19.262 -7.493 19.342 1.00 20.58 136 ASP A N 1
ATOM 1000 C CA . ASP A 1 136 ? 18.674 -8.166 18.201 1.00 22.33 136 ASP A CA 1
ATOM 1001 C C . ASP A 1 136 ? 19.669 -8.331 17.047 1.00 22.92 136 ASP A C 1
ATOM 1002 O O . ASP A 1 136 ? 19.305 -8.860 15.977 1.00 27.70 136 ASP A O 1
ATOM 1007 N N . GLY A 1 137 ? 20.916 -7.906 17.252 1.00 21.01 137 GLY A N 1
ATOM 1008 C CA . GLY A 1 137 ? 21.970 -8.060 16.271 1.00 21.36 137 GLY A CA 1
ATOM 1009 C C . GLY A 1 137 ? 22.159 -6.873 15.344 1.00 19.90 137 GLY A C 1
ATOM 1010 O O . GLY A 1 137 ? 23.144 -6.825 14.621 1.00 23.57 137 GLY A O 1
ATOM 1011 N N . THR A 1 138 ? 21.218 -5.936 15.303 1.00 19.22 138 THR A N 1
ATOM 1012 C CA . THR A 1 138 ? 21.364 -4.798 14.428 1.00 19.42 138 THR A CA 1
ATOM 1013 C C . THR A 1 138 ? 22.383 -3.796 14.994 1.00 16.75 138 THR A C 1
ATOM 1014 O O . THR A 1 138 ? 22.571 -3.708 16.212 1.00 17.16 138 THR A O 1
ATOM 1018 N N . PRO A 1 139 ? 23.090 -3.074 14.125 1.00 17.01 139 PRO A N 1
ATOM 1019 C CA . PRO A 1 139 ? 23.983 -2.040 14.635 1.00 15.69 139 PRO A CA 1
ATOM 1020 C C . PRO A 1 139 ? 23.191 -0.891 15.219 1.00 15.58 139 PRO A C 1
ATOM 1021 O O . PRO A 1 139 ? 22.079 -0.606 14.756 1.00 16.61 139 PRO A O 1
ATOM 1025 N N . TYR A 1 140 ? 23.750 -0.191 16.211 1.00 13.87 140 TYR A N 1
ATOM 1026 C CA . TYR A 1 140 ? 23.042 0.942 16.747 1.00 14.14 140 TYR A CA 1
ATOM 1027 C C . TYR A 1 140 ? 22.672 1.921 15.641 1.00 14.37 140 TYR A C 1
ATOM 1028 O O . TYR A 1 140 ? 21.544 2.420 15.588 1.00 15.26 140 TYR A O 1
ATOM 1037 N N . ILE A 1 141 ? 23.659 2.259 14.806 1.00 13.81 141 ILE A N 1
ATOM 1038 C CA . ILE A 1 141 ? 23.492 3.187 13.673 1.00 13.83 141 ILE A CA 1
ATOM 1039 C C . ILE A 1 141 ? 24.194 2.519 12.497 1.00 13.13 141 ILE A C 1
ATOM 1040 O O . ILE A 1 141 ? 25.284 1.977 12.655 1.00 13.73 141 ILE A O 1
ATOM 1045 N N . TYR A 1 142 ? 23.555 2.518 11.320 1.00 13.84 142 TYR A N 1
ATOM 1046 C CA . TYR A 1 142 ? 24.155 1.998 10.101 1.00 14.35 142 TYR A CA 1
ATOM 1047 C C . TYR A 1 142 ? 25.146 2.990 9.539 1.00 13.85 142 TYR A C 1
ATOM 1048 O O . TYR A 1 142 ? 25.017 4.215 9.724 1.00 14.49 142 TYR A O 1
ATOM 1057 N N . ASP A 1 143 ? 26.143 2.510 8.789 1.00 14.23 143 ASP A N 1
ATOM 1058 C CA . ASP A 1 143 ? 27.150 3.427 8.258 1.00 14.34 143 ASP A CA 1
ATOM 1059 C C . ASP A 1 143 ? 26.549 4.488 7.345 1.00 13.65 143 ASP A C 1
ATOM 1060 O O . ASP A 1 143 ? 26.987 5.633 7.323 1.00 15.02 143 ASP A O 1
ATOM 1065 N N . SER A 1 144 ? 25.502 4.113 6.613 1.00 14.64 144 SER A N 1
ATOM 1066 C CA . SER A 1 144 ? 24.810 5.040 5.721 1.00 16.19 144 SER A CA 1
ATOM 1067 C C . SER A 1 144 ? 24.042 6.145 6.424 1.00 14.75 144 SER A C 1
ATOM 1068 O O . SER A 1 144 ? 23.586 7.074 5.765 1.00 16.75 144 SER A O 1
ATOM 1071 N N . GLU A 1 145 ? 23.900 6.043 7.756 1.00 13.80 145 GLU A N 1
ATOM 1072 C CA . GLU A 1 145 ? 23.186 7.019 8.574 1.00 14.11 145 GLU A CA 1
ATOM 1073 C C . GLU A 1 145 ? 24.136 8.016 9.254 1.00 12.95 145 GLU A C 1
ATOM 1074 O O . GLU A 1 145 ? 23.677 9.006 9.827 1.00 14.44 145 GLU A O 1
ATOM 1080 N N . ILE A 1 146 ? 25.449 7.779 9.197 1.00 12.88 146 ILE A N 1
ATOM 1081 C CA . ILE A 1 146 ? 26.405 8.612 9.935 1.00 12.77 146 ILE A CA 1
ATOM 1082 C C . ILE A 1 146 ? 26.244 10.093 9.639 1.00 14.27 146 ILE A C 1
ATOM 1083 O O . ILE A 1 146 ? 26.241 10.907 10.549 1.00 14.41 146 ILE A O 1
ATOM 1088 N N . THR A 1 147 ? 26.128 10.411 8.349 1.00 14.04 147 THR A N 1
ATOM 1089 C CA . THR A 1 147 ? 26.115 11.817 7.924 1.00 14.29 147 THR A CA 1
ATOM 1090 C C . THR A 1 147 ? 24.729 12.436 7.936 1.00 14.25 147 THR A C 1
ATOM 1091 O O . THR A 1 147 ? 24.571 13.588 7.481 1.00 16.88 147 THR A O 1
ATOM 1095 N N . SER A 1 148 ? 23.726 11.773 8.507 1.00 14.41 148 SER A N 1
ATOM 1096 C CA . SER A 1 148 ? 22.364 12.269 8.428 1.00 14.59 148 SER A CA 1
ATOM 1097 C C . SER A 1 148 ? 22.202 13.586 9.172 1.00 15.37 148 SER A C 1
ATOM 1098 O O . SER A 1 148 ? 22.692 13.755 10.289 1.00 16.09 148 SER A O 1
ATOM 1101 N N . ASN A 1 149 ? 21.461 14.495 8.546 1.00 16.77 149 ASN A N 1
ATOM 1102 C CA A ASN A 1 149 ? 21.086 15.713 9.254 0.50 16.57 149 ASN A CA 1
ATOM 1103 C CA B ASN A 1 149 ? 21.025 15.769 9.109 0.50 18.30 149 ASN A CA 1
ATOM 1104 C C . ASN A 1 149 ? 19.657 15.646 9.777 1.00 15.33 149 ASN A C 1
ATOM 1105 O O . ASN A 1 149 ? 19.129 16.657 10.194 1.00 17.98 149 ASN A O 1
ATOM 1114 N N . ASP A 1 150 ? 19.049 14.449 9.807 1.00 15.26 150 ASP A N 1
ATOM 1115 C CA . ASP A 1 150 ? 17.690 14.299 10.287 1.00 13.96 150 ASP A CA 1
ATOM 1116 C C . ASP A 1 150 ? 17.733 13.981 11.776 1.00 14.86 150 ASP A C 1
ATOM 1117 O O . ASP A 1 150 ? 17.910 12.842 12.196 1.00 14.53 150 ASP A O 1
ATOM 1122 N N . LYS A 1 151 ? 17.590 15.028 12.582 1.00 15.26 151 LYS A N 1
ATOM 1123 C CA . LYS A 1 151 ? 17.761 14.885 14.023 1.00 15.52 151 LYS A CA 1
ATOM 1124 C C . LYS A 1 151 ? 16.763 13.940 14.629 1.00 14.93 151 LYS A C 1
ATOM 1125 O O . LYS A 1 151 ? 17.130 13.096 15.457 1.00 15.59 151 LYS A O 1
ATOM 1131 N N . ASN A 1 152 ? 15.502 14.042 14.280 1.00 15.74 152 ASN A N 1
ATOM 1132 C CA . ASN A 1 152 ? 14.529 13.143 14.864 1.00 17.04 152 ASN A CA 1
ATOM 1133 C C . ASN A 1 152 ? 14.810 11.691 14.526 1.00 15.58 152 ASN A C 1
ATOM 1134 O O . ASN A 1 152 ? 14.635 10.788 15.373 1.00 17.16 152 ASN A O 1
ATOM 1139 N N . PHE A 1 153 ? 15.193 11.435 13.288 1.00 14.76 153 PHE A N 1
ATOM 1140 C CA . PHE A 1 153 ? 15.485 10.080 12.842 1.00 14.35 153 PHE A CA 1
ATOM 1141 C C . PHE A 1 153 ? 16.641 9.498 13.654 1.00 14.40 153 PHE A C 1
ATOM 1142 O O . PHE A 1 153 ? 16.547 8.374 14.178 1.00 15.33 153 PHE A O 1
ATOM 1150 N N . ILE A 1 154 ? 17.749 10.219 13.737 1.00 13.54 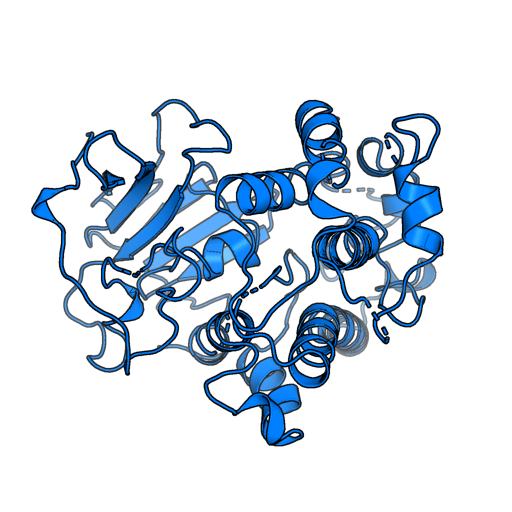154 ILE A N 1
ATOM 1151 C CA . ILE A 1 154 ? 18.898 9.720 14.487 1.00 13.65 154 ILE A CA 1
ATOM 1152 C C . ILE A 1 154 ? 18.576 9.599 15.977 1.00 13.31 154 ILE A C 1
ATOM 1153 O O . ILE A 1 154 ? 18.964 8.610 16.616 1.00 14.19 154 ILE A O 1
ATOM 1158 N N . ASN A 1 155 ? 17.890 10.594 16.535 1.00 13.40 155 ASN A N 1
ATOM 1159 C CA . ASN A 1 155 ? 17.532 10.540 17.934 1.00 14.16 155 ASN A CA 1
ATOM 1160 C C . ASN A 1 155 ? 16.767 9.255 18.249 1.00 13.66 155 ASN A C 1
ATOM 1161 O O . ASN A 1 155 ? 17.012 8.635 19.292 1.00 14.61 155 ASN A O 1
ATOM 1166 N N . GLU A 1 156 ? 15.829 8.856 17.404 1.00 15.15 156 GLU A N 1
ATOM 1167 C CA . GLU A 1 156 ? 15.024 7.671 17.672 1.00 17.03 156 GLU A CA 1
ATOM 1168 C C . GLU A 1 156 ? 15.879 6.414 17.679 1.00 16.46 156 GLU A C 1
ATOM 1169 O O . GLU A 1 156 ? 15.668 5.536 18.527 1.00 16.68 156 GLU A O 1
ATOM 1175 N N . ARG A 1 157 ? 16.849 6.313 16.786 1.00 15.59 157 ARG A N 1
ATOM 1176 C CA . ARG A 1 157 ? 17.679 5.127 16.740 1.00 16.22 157 ARG A CA 1
ATOM 1177 C C . ARG A 1 157 ? 18.555 5.035 18.015 1.00 14.74 157 ARG A C 1
ATOM 1178 O O . ARG A 1 157 ? 18.729 3.955 18.569 1.00 14.73 157 ARG A O 1
ATOM 1186 N N . ILE A 1 158 ? 19.101 6.165 18.452 1.00 13.19 158 ILE A N 1
ATOM 1187 C CA . ILE A 1 158 ? 19.932 6.159 19.641 1.00 12.75 158 ILE A CA 1
ATOM 1188 C C . ILE A 1 158 ? 19.082 5.866 20.868 1.00 13.61 158 ILE A C 1
ATOM 1189 O O . ILE A 1 158 ? 19.526 5.101 21.742 1.00 13.36 158 ILE A O 1
ATOM 1194 N N . LYS A 1 159 ? 17.891 6.469 20.985 1.00 13.20 159 LYS A N 1
ATOM 1195 C CA . LYS A 1 159 ? 17.020 6.145 22.102 1.00 14.10 159 LYS A CA 1
ATOM 1196 C C . LYS A 1 159 ? 16.731 4.651 22.160 1.00 14.35 159 LYS A C 1
ATOM 1197 O O . LYS A 1 159 ? 16.741 4.059 23.266 1.00 14.08 159 LYS A O 1
ATOM 1203 N N . TYR A 1 160 ? 16.477 4.028 21.019 1.00 14.37 160 TYR A N 1
ATOM 1204 C CA . TYR A 1 160 ? 16.202 2.581 21.035 1.00 14.64 160 TYR A CA 1
ATOM 1205 C C . TYR A 1 160 ? 17.370 1.828 21.635 1.00 13.80 160 TYR A C 1
ATOM 1206 O O . TYR A 1 160 ? 17.193 0.921 22.483 1.00 14.60 160 TYR A O 1
ATOM 1215 N N . ALA A 1 161 ? 18.576 2.140 21.158 1.00 13.03 161 ALA A N 1
ATOM 1216 C CA . ALA A 1 161 ? 19.778 1.455 21.602 1.00 13.27 161 ALA A CA 1
ATOM 1217 C C . ALA A 1 161 ? 20.000 1.609 23.099 1.00 12.78 161 ALA A C 1
ATOM 1218 O O . ALA A 1 161 ? 20.343 0.648 23.800 1.00 13.96 161 ALA A O 1
ATOM 1220 N N . CYS A 1 162 ? 19.850 2.837 23.568 1.00 12.51 162 CYS A N 1
ATOM 1221 C CA . CYS A 1 162 ? 20.014 3.144 24.992 1.00 12.84 162 CYS A CA 1
ATOM 1222 C C . CYS A 1 162 ? 19.030 2.356 25.847 1.00 13.13 162 CYS A C 1
ATOM 1223 O O . CYS A 1 162 ? 19.395 1.746 26.845 1.00 14.02 162 CYS A O 1
ATOM 1226 N N . LYS A 1 163 ? 17.771 2.380 25.460 1.00 13.11 163 LYS A N 1
ATOM 1227 C CA A LYS A 1 163 ? 16.737 1.669 26.203 0.50 13.18 163 LYS A CA 1
ATOM 1228 C CA B LYS A 1 163 ? 16.727 1.689 26.186 0.50 14.11 163 LYS A CA 1
ATOM 1229 C C . LYS A 1 163 ? 16.958 0.171 26.200 1.00 13.73 163 LYS A C 1
ATOM 1230 O O . LYS A 1 163 ? 16.735 -0.469 27.217 1.00 14.75 163 LYS A O 1
ATOM 1241 N N . GLN A 1 164 ? 17.373 -0.403 25.078 1.00 13.33 164 GLN A N 1
ATOM 1242 C CA . GLN A 1 164 ? 17.430 -1.852 24.977 1.00 13.65 164 GLN A CA 1
ATOM 1243 C C . GLN A 1 164 ? 18.546 -2.436 25.847 1.00 13.20 164 GLN A C 1
ATOM 1244 O O . GLN A 1 164 ? 18.399 -3.542 26.364 1.00 14.15 164 GLN A O 1
ATOM 1250 N N . ILE A 1 165 ? 19.642 -1.717 26.075 1.00 12.40 165 ILE A N 1
ATOM 1251 C CA . ILE A 1 165 ? 20.661 -2.172 27.016 1.00 12.15 165 ILE A CA 1
ATOM 1252 C C . ILE A 1 165 ? 20.018 -2.451 28.374 1.00 12.54 165 ILE A C 1
ATOM 1253 O O . ILE A 1 165 ? 20.292 -3.477 29.035 1.00 13.21 165 ILE A O 1
ATOM 1258 N N . LEU A 1 166 ? 19.178 -1.529 28.812 1.00 12.32 166 LEU A N 1
ATOM 1259 C CA . LEU A 1 166 ? 18.570 -1.583 30.136 1.00 12.19 166 LEU A CA 1
ATOM 1260 C C . LEU A 1 166 ? 17.399 -2.575 30.149 1.00 12.81 166 LEU A C 1
ATOM 1261 O O . LEU A 1 166 ? 17.262 -3.379 31.086 1.00 13.41 166 LEU A O 1
ATOM 1266 N N . HIS A 1 167 ? 16.537 -2.504 29.127 1.00 13.23 167 HIS A N 1
ATOM 1267 C CA . HIS A 1 167 ? 15.385 -3.387 29.041 1.00 13.80 167 HIS A CA 1
ATOM 1268 C C . HIS A 1 167 ? 15.838 -4.844 28.966 1.00 13.42 167 HIS A C 1
ATOM 1269 O O . HIS A 1 167 ? 15.259 -5.714 29.608 1.00 14.58 167 HIS A O 1
ATOM 1276 N N . GLY A 1 168 ? 16.857 -5.131 28.188 1.00 13.25 168 GLY A N 1
ATOM 1277 C CA . GLY A 1 168 ? 17.357 -6.504 28.104 1.00 13.74 168 GLY A CA 1
ATOM 1278 C C . GLY A 1 168 ? 17.807 -7.034 29.458 1.00 13.57 168 GLY A C 1
ATOM 1279 O O . GLY A 1 168 ? 17.535 -8.189 29.813 1.00 14.50 168 GLY A O 1
ATOM 1280 N N . GLN A 1 169 ? 18.479 -6.188 30.243 1.00 12.95 169 GLN A N 1
ATOM 1281 C CA . GLN A 1 169 ? 18.880 -6.586 31.571 1.00 12.30 169 GLN A CA 1
ATOM 1282 C C . GLN A 1 169 ? 17.705 -6.778 32.504 1.00 12.99 169 GLN A C 1
ATOM 1283 O O . GLN A 1 169 ? 17.750 -7.683 33.358 1.00 14.10 169 GLN A O 1
ATOM 1289 N N . LEU A 1 170 ? 16.660 -5.967 32.399 1.00 12.87 170 LEU A N 1
ATOM 1290 C CA . LEU A 1 170 ? 15.455 -6.177 33.194 1.00 13.45 170 LEU A CA 1
ATOM 1291 C C . LEU A 1 170 ? 14.771 -7.470 32.831 1.00 13.75 170 LEU A C 1
ATOM 1292 O O . LEU A 1 170 ? 14.227 -8.163 33.700 1.00 15.60 170 LEU A O 1
ATOM 1297 N N . THR A 1 171 ? 14.750 -7.820 31.542 1.00 14.82 171 THR A N 1
A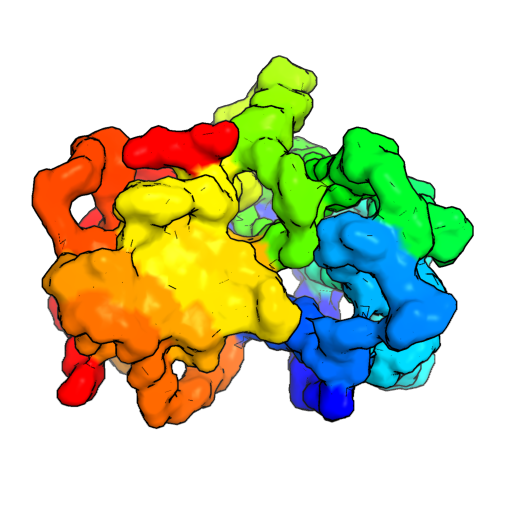TOM 1298 C CA A THR A 1 171 ? 14.128 -9.074 31.085 0.50 14.74 171 THR A CA 1
ATOM 1299 C CA B THR A 1 171 ? 14.091 -9.079 31.133 0.50 16.05 171 THR A CA 1
ATOM 1300 C C . THR A 1 171 ? 14.863 -10.255 31.731 1.00 15.19 171 THR A C 1
ATOM 1301 O O . THR A 1 171 ? 14.257 -11.198 32.212 1.00 17.16 171 THR A O 1
ATOM 1308 N N . ILE A 1 172 ? 16.177 -10.192 31.747 1.00 14.59 172 ILE A N 1
ATOM 1309 C CA . ILE A 1 172 ? 16.981 -11.241 32.423 1.00 15.00 172 ILE A CA 1
ATOM 1310 C C . ILE A 1 172 ? 16.644 -11.279 33.911 1.00 14.80 172 ILE A C 1
ATOM 1311 O O . ILE A 1 172 ? 16.382 -12.346 34.468 1.00 16.13 172 ILE A O 1
ATOM 1316 N N . ALA A 1 173 ? 16.635 -10.116 34.554 1.00 14.67 173 ALA A N 1
ATOM 1317 C CA . ALA A 1 173 ? 16.351 -10.055 35.991 1.00 15.24 173 ALA A CA 1
ATOM 1318 C C . ALA A 1 173 ? 15.008 -10.648 36.332 1.00 14.69 173 ALA A C 1
ATOM 1319 O O . ALA A 1 173 ? 14.856 -11.328 37.360 1.00 16.23 173 ALA A O 1
ATOM 1321 N N . LEU A 1 174 ? 13.997 -10.389 35.513 1.00 15.04 174 LEU A N 1
ATOM 1322 C CA . LEU A 1 174 ? 12.664 -10.886 35.817 1.00 16.42 174 LEU A CA 1
ATOM 1323 C C . LEU A 1 174 ? 12.609 -12.413 35.655 1.00 17.03 174 LEU A C 1
ATOM 1324 O O . LEU A 1 174 ? 11.964 -13.091 36.442 1.00 19.41 174 LEU A O 1
ATOM 1329 N N . ARG A 1 175 ? 13.276 -12.935 34.611 1.00 16.65 175 ARG A N 1
ATOM 1330 C CA . ARG A 1 175 ? 13.273 -14.366 34.361 1.00 18.00 175 ARG A CA 1
ATOM 1331 C C . ARG A 1 175 ? 14.003 -15.105 35.478 1.00 18.88 175 ARG A C 1
ATOM 1332 O O . ARG A 1 175 ? 13.518 -16.147 35.960 1.00 21.33 175 ARG A O 1
ATOM 1340 N N . ILE A 1 176 ? 15.184 -14.639 35.859 1.00 18.02 176 ILE A N 1
ATOM 1341 C CA . ILE A 1 176 ? 15.997 -15.291 36.887 1.00 19.00 176 ILE A CA 1
ATOM 1342 C C . ILE A 1 176 ? 15.542 -14.965 38.316 1.00 19.93 176 ILE A C 1
ATOM 1343 O O . ILE A 1 176 ? 15.800 -15.740 39.242 1.00 26.53 176 ILE A O 1
ATOM 1348 N N . ARG A 1 177 ? 14.806 -13.879 38.475 1.00 17.42 177 ARG A N 1
ATOM 1349 C CA . ARG A 1 177 ? 14.418 -13.319 39.766 1.00 17.99 177 ARG A CA 1
ATOM 1350 C C . ARG A 1 177 ? 15.641 -12.818 40.502 1.00 17.70 177 ARG A C 1
ATOM 1351 O O . ARG A 1 177 ? 15.939 -13.226 41.598 1.00 22.26 177 ARG A O 1
ATOM 1359 N N . ASN A 1 178 ? 16.339 -11.884 39.882 1.00 15.30 178 ASN A N 1
ATOM 1360 C CA . ASN A 1 178 ? 17.528 -11.295 40.438 1.00 14.15 178 ASN A CA 1
ATOM 1361 C C . ASN A 1 178 ? 17.338 -9.807 40.757 1.00 14.33 178 ASN A C 1
ATOM 1362 O O . ASN A 1 178 ? 16.718 -9.076 39.987 1.00 15.06 178 ASN A O 1
ATOM 1367 N N . LYS A 1 179 ? 17.944 -9.381 41.859 1.00 14.05 179 LYS A N 1
ATOM 1368 C CA . LYS A 1 179 ? 17.741 -8.052 42.417 1.00 13.66 179 LYS A CA 1
ATOM 1369 C C . LYS A 1 179 ? 18.766 -7.014 41.975 1.00 13.12 179 LYS A C 1
ATOM 1370 O O . LYS A 1 179 ? 18.414 -5.834 41.912 1.00 15.09 179 LYS A O 1
ATOM 1376 N N . PHE A 1 180 ? 20.029 -7.393 41.786 1.00 13.59 180 PHE A N 1
ATOM 1377 C CA . PHE A 1 180 ? 21.106 -6.401 41.787 1.00 13.21 180 PHE A CA 1
ATOM 1378 C C . PHE A 1 180 ? 22.094 -6.389 40.623 1.00 13.69 180 PHE A C 1
ATOM 1379 O O . PHE A 1 180 ? 22.959 -5.501 40.608 1.00 14.63 180 PHE A O 1
ATOM 1395 N N . PHE A 1 182 ? 23.785 -5.222 37.358 1.00 11.69 182 PHE A N 1
ATOM 1396 C CA . PHE A 1 182 ? 23.628 -3.914 36.726 1.00 11.90 182 PHE A CA 1
ATOM 1397 C C . PHE A 1 182 ? 24.863 -3.480 35.964 1.00 11.03 182 PHE A C 1
ATOM 1398 O O . PHE A 1 182 ? 25.960 -3.424 36.542 1.00 11.66 182 PHE A O 1
ATOM 1406 N N . ILE A 1 183 ? 24.666 -3.181 34.670 1.00 11.21 183 ILE A N 1
ATOM 1407 C CA . ILE A 1 183 ? 25.609 -2.466 33.825 1.00 11.53 183 ILE A CA 1
ATOM 1408 C C . ILE A 1 183 ? 24.805 -1.338 33.190 1.00 10.75 183 ILE A C 1
ATOM 1409 O O . ILE A 1 183 ? 23.685 -1.540 32.757 1.00 12.27 183 ILE A O 1
ATOM 1414 N N . GLY A 1 184 ? 25.368 -0.131 33.157 1.00 11.46 184 GLY A N 1
ATOM 1415 C CA . GLY A 1 184 ? 24.598 0.992 32.604 1.00 12.09 184 GLY A CA 1
ATOM 1416 C C . GLY A 1 184 ? 24.661 1.111 31.101 1.00 11.52 184 GLY A C 1
ATOM 1417 O O . GLY A 1 184 ? 25.356 0.386 30.407 1.00 13.79 184 GLY A O 1
ATOM 1418 N N . SER A 1 185 ? 23.856 2.032 30.589 1.00 11.76 185 SER A N 1
ATOM 1419 C CA A SER A 1 185 ? 23.993 2.547 29.214 0.50 11.16 185 SER A CA 1
ATOM 1420 C CA B SER A 1 185 ? 23.997 2.526 29.229 0.50 12.18 185 SER A CA 1
ATOM 1421 C C . SER A 1 185 ? 24.940 3.732 29.274 1.00 11.34 185 SER A C 1
ATOM 1422 O O . SER A 1 185 ? 24.623 4.728 29.930 1.00 11.79 185 SER A O 1
ATOM 1427 N N . PRO A 1 186 ? 26.125 3.654 28.635 1.00 10.96 186 PRO A N 1
ATOM 1428 C CA . PRO A 1 186 ? 27.096 4.720 28.748 1.00 11.10 186 PRO A CA 1
ATOM 1429 C C . PRO A 1 186 ? 26.600 6.038 28.222 1.00 10.74 186 PRO A C 1
ATOM 1430 O O . PRO A 1 186 ? 25.718 6.110 27.348 1.00 11.10 186 PRO A O 1
ATOM 1442 N N . TYR A 1 188 ? 27.356 8.357 26.161 1.00 10.99 188 TYR A N 1
ATOM 1443 C CA . TYR A 1 188 ? 27.235 8.744 24.747 1.00 11.08 188 TYR A CA 1
ATOM 1444 C C . TYR A 1 188 ? 25.966 8.248 24.102 1.00 11.57 188 TYR A C 1
ATOM 1445 O O . TYR A 1 188 ? 25.509 8.851 23.116 1.00 12.29 188 TYR A O 1
ATOM 1454 N N . LEU A 1 189 ? 25.373 7.173 24.647 1.00 11.38 189 LEU A N 1
ATOM 1455 C CA . LEU A 1 189 ? 24.122 6.616 24.164 1.00 11.59 189 LEU A CA 1
ATOM 1456 C C . LEU A 1 189 ? 22.899 7.402 24.626 1.00 12.38 189 LEU A C 1
ATOM 1457 O O . LEU A 1 189 ? 21.778 7.018 24.316 1.00 14.44 189 LEU A O 1
ATOM 1462 N N . TRP A 1 190 ? 23.117 8.521 25.315 1.00 12.16 190 TRP A N 1
ATOM 1463 C CA . TRP A 1 190 ? 22.019 9.368 25.764 1.00 12.27 190 TRP A CA 1
ATOM 1464 C C . TRP A 1 190 ? 21.895 10.639 24.924 1.00 12.60 190 TRP A C 1
ATOM 1465 O O . TRP A 1 190 ? 21.298 11.611 25.358 1.00 14.85 190 TRP A O 1
ATOM 1476 N N . PHE A 1 191 ? 22.403 10.608 23.694 1.00 12.88 191 PHE A N 1
ATOM 1477 C CA . PHE A 1 191 ? 22.298 11.745 22.758 1.00 13.67 191 PHE A CA 1
ATOM 1478 C C . PHE A 1 191 ? 20.845 12.115 22.540 1.00 12.92 191 PHE A C 1
ATOM 1479 O O . PHE A 1 191 ? 20.099 11.364 21.911 1.00 14.25 191 PHE A O 1
ATOM 1487 N N . ASN A 1 192 ? 20.433 13.260 23.095 1.00 14.49 192 ASN A N 1
ATOM 1488 C CA . ASN A 1 192 ? 19.045 13.750 23.045 1.00 14.38 192 ASN A CA 1
ATOM 1489 C C . ASN A 1 192 ? 17.987 12.838 23.658 1.00 14.75 192 ASN A C 1
ATOM 1490 O O . ASN A 1 192 ? 16.798 13.045 23.463 1.00 16.65 192 ASN A O 1
ATOM 1495 N N . VAL A 1 193 ? 18.408 11.856 24.440 1.00 13.93 193 VAL A N 1
ATOM 1496 C CA . VAL A 1 193 ? 17.488 10.916 25.040 1.00 14.45 193 VAL A CA 1
ATOM 1497 C C . VAL A 1 193 ? 16.860 11.533 26.281 1.00 15.68 193 VAL A C 1
ATOM 1498 O O . VAL A 1 193 ? 17.557 12.021 27.145 1.00 17.63 193 VAL A O 1
ATOM 1502 N N . ASN A 1 194 ? 15.546 11.427 26.394 1.00 16.69 194 ASN A N 1
ATOM 1503 C CA . ASN A 1 194 ? 14.829 11.924 27.550 1.00 17.26 194 ASN A CA 1
ATOM 1504 C C . ASN A 1 194 ? 14.685 10.817 28.577 1.00 15.33 194 ASN A C 1
ATOM 1505 O O . ASN A 1 194 ? 14.055 9.801 28.315 1.00 15.87 194 ASN A O 1
ATOM 1510 N N . GLY A 1 195 ? 15.323 10.984 29.744 1.00 16.14 195 GLY A N 1
ATOM 1511 C CA . GLY A 1 195 ? 15.305 9.950 30.753 1.00 15.28 195 GLY A CA 1
ATOM 1512 C C . GLY A 1 195 ? 13.938 9.636 31.315 1.00 14.86 195 GLY A C 1
ATOM 1513 O O . GLY A 1 195 ? 13.668 8.489 31.710 1.00 16.02 195 GLY A O 1
ATOM 1514 N N . SER A 1 196 ? 13.050 10.618 31.378 1.00 15.26 196 SER A N 1
ATOM 1515 C CA . SER A 1 196 ? 11.696 10.339 31.799 1.00 16.32 196 SER A CA 1
ATOM 1516 C C . SER A 1 196 ? 10.980 9.431 30.803 1.00 15.97 196 SER A C 1
ATOM 1517 O O . SER A 1 196 ? 10.261 8.484 31.185 1.00 17.00 196 SER A O 1
ATOM 1520 N N . GLN A 1 197 ? 11.225 9.635 29.509 1.00 17.12 197 GLN A N 1
ATOM 1521 C CA . GLN A 1 197 ? 10.651 8.744 28.494 1.00 18.95 197 GLN A CA 1
ATOM 1522 C C . GLN A 1 197 ? 11.209 7.327 28.574 1.00 18.13 197 GLN A C 1
ATOM 1523 O O . GLN A 1 197 ? 10.439 6.351 28.433 1.00 20.67 197 GLN A O 1
ATOM 1529 N N . VAL A 1 198 ? 12.516 7.191 28.769 1.00 17.36 198 VAL A N 1
ATOM 1530 C CA . VAL A 1 198 ? 13.128 5.860 28.911 1.00 19.32 198 VAL A CA 1
ATOM 1531 C C . VAL A 1 198 ? 12.467 5.126 30.079 1.00 17.03 198 VAL A C 1
ATOM 1532 O O . VAL A 1 198 ? 12.002 4.003 29.936 1.00 16.99 198 VAL A O 1
ATOM 1536 N N . TYR A 1 199 ? 12.407 5.797 31.225 1.00 16.13 199 TYR A N 1
ATOM 1537 C CA . TYR A 1 199 ? 11.817 5.210 32.404 1.00 16.11 199 TYR A CA 1
ATOM 1538 C C . TYR A 1 199 ? 10.369 4.769 32.139 1.00 16.50 199 TYR A C 1
ATOM 1539 O O . TYR A 1 199 ? 9.998 3.640 32.423 1.00 17.17 199 TYR A O 1
ATOM 1548 N N . HIS A 1 200 ? 9.529 5.682 31.674 1.00 16.79 200 HIS A N 1
ATOM 1549 C CA . HIS A 1 200 ? 8.125 5.348 31.509 1.00 18.06 200 HIS A CA 1
ATOM 1550 C C . HIS A 1 200 ? 7.883 4.356 30.384 1.00 17.43 200 HIS A C 1
ATOM 1551 O O . HIS A 1 200 ? 7.016 3.490 30.512 1.00 19.92 200 HIS A O 1
ATOM 1558 N N . ASP A 1 201 ? 8.658 4.451 29.311 1.00 18.08 201 ASP A N 1
ATOM 1559 C CA . ASP A 1 201 ? 8.496 3.493 28.228 1.00 19.51 201 ASP A CA 1
ATOM 1560 C C . ASP A 1 201 ? 8.624 2.073 28.735 1.00 20.33 201 ASP A C 1
ATOM 1561 O O . ASP A 1 201 ? 7.894 1.167 28.327 1.00 23.86 201 ASP A O 1
ATOM 1566 N N . ILE A 1 202 ? 9.591 1.869 29.615 1.00 17.92 202 ILE A N 1
ATOM 1567 C CA . ILE A 1 202 ? 9.889 0.540 30.134 1.00 18.31 202 ILE A CA 1
ATOM 1568 C C . ILE A 1 202 ? 8.931 0.177 31.300 1.00 18.68 202 ILE A C 1
ATOM 1569 O O . ILE A 1 202 ? 8.260 -0.863 31.299 1.00 22.11 202 ILE A O 1
ATOM 1574 N N . TYR A 1 203 ? 8.888 1.014 32.327 1.00 17.92 203 TYR A N 1
ATOM 1575 C CA . TYR A 1 203 ? 8.166 0.683 33.541 1.00 18.98 203 TYR A CA 1
ATOM 1576 C C . TYR A 1 203 ? 6.656 0.744 33.425 1.00 20.34 203 TYR A C 1
ATOM 1577 O O . TYR A 1 203 ? 5.976 -0.029 34.097 1.00 22.44 203 TYR A O 1
ATOM 1586 N N . ASP A 1 204 ? 6.110 1.585 32.550 1.00 19.61 204 ASP A N 1
ATOM 1587 C CA . ASP A 1 204 ? 4.669 1.666 32.426 1.00 21.45 204 ASP A CA 1
ATOM 1588 C C . ASP A 1 204 ? 4.095 0.385 31.791 1.00 23.09 204 ASP A C 1
ATOM 1589 O O . ASP A 1 204 ? 2.912 0.112 31.949 1.00 26.31 204 ASP A O 1
ATOM 1594 N N . ARG A 1 205 ? 4.937 -0.387 31.100 1.00 23.37 205 ARG A N 1
ATOM 1595 C CA . ARG A 1 205 ? 4.450 -1.501 30.309 1.00 25.33 205 ARG A CA 1
ATOM 1596 C C . ARG A 1 205 ? 4.750 -2.883 30.885 1.00 22.99 205 ARG A C 1
ATOM 1597 O O . ARG A 1 205 ? 4.322 -3.868 30.277 1.00 29.70 205 ARG A O 1
ATOM 1605 N N . ASN A 1 206 ? 5.425 -2.981 32.023 1.00 21.07 206 ASN A N 1
ATOM 1606 C CA A ASN A 1 206 ? 5.716 -4.309 32.625 0.50 22.03 206 ASN A CA 1
ATOM 1607 C CA B ASN A 1 206 ? 5.859 -4.240 32.589 0.50 22.62 206 ASN A CA 1
ATOM 1608 C C . ASN A 1 206 ? 5.696 -4.230 34.116 1.00 20.58 206 ASN A C 1
ATOM 1609 O O . ASN A 1 206 ? 6.636 -3.784 34.777 1.00 21.81 206 ASN A O 1
ATOM 1618 N N . ALA A 1 207 ? 4.559 -4.676 34.657 1.00 21.34 207 ALA A N 1
ATOM 1619 C CA . ALA A 1 207 ? 4.344 -4.643 36.092 1.00 20.27 207 ALA A CA 1
ATOM 1620 C C . ALA A 1 207 ? 5.395 -5.446 36.854 1.00 18.41 207 ALA A C 1
ATOM 1621 O O . ALA A 1 207 ? 5.712 -5.129 37.994 1.00 20.77 207 ALA A O 1
ATOM 1623 N N . GLY A 1 208 ? 5.938 -6.487 36.235 1.00 19.57 208 GLY A N 1
ATOM 1624 C CA . GLY A 1 208 ? 6.886 -7.367 36.917 1.00 19.63 208 GLY A CA 1
ATOM 1625 C C . GLY A 1 208 ? 8.160 -6.634 37.316 1.00 18.71 208 GLY A C 1
ATOM 1626 O O . GLY A 1 208 ? 8.810 -6.968 38.324 1.00 19.16 208 GLY A O 1
ATOM 1627 N N . PHE A 1 209 ? 8.514 -5.580 36.560 1.00 17.28 209 PHE A N 1
ATOM 1628 C CA . PHE A 1 209 ? 9.723 -4.834 36.859 1.00 16.84 209 PHE A CA 1
ATOM 1629 C C . PHE A 1 209 ? 9.583 -3.978 38.104 1.00 17.39 209 PHE A C 1
ATOM 1630 O O . PHE A 1 209 ? 10.578 -3.507 38.630 1.00 17.98 209 PHE A O 1
ATOM 1638 N N . HIS A 1 210 ? 8.359 -3.785 38.602 1.00 18.07 210 HIS A N 1
ATOM 1639 C CA . HIS A 1 210 ? 8.130 -3.010 39.800 1.00 17.99 210 HIS A CA 1
ATOM 1640 C C . H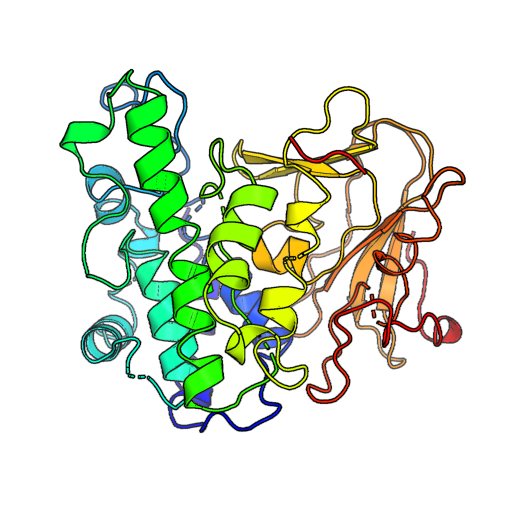IS A 1 210 ? 8.328 -3.793 41.075 1.00 19.38 210 HIS A C 1
ATOM 1641 O O . HIS A 1 210 ? 8.350 -3.200 42.169 1.00 22.05 210 HIS A O 1
ATOM 1648 N N . ASN A 1 211 ? 8.454 -5.108 40.963 1.00 18.54 211 ASN A N 1
ATOM 1649 C CA . ASN A 1 211 ? 8.640 -5.928 42.134 1.00 19.17 211 ASN A CA 1
ATOM 1650 C C . ASN A 1 211 ? 9.913 -5.518 42.853 1.00 17.51 211 ASN A C 1
ATOM 1651 O O . ASN A 1 211 ? 10.979 -5.390 42.227 1.00 17.24 211 ASN A O 1
ATOM 1656 N N . LYS A 1 212 ? 9.823 -5.325 44.168 1.00 19.06 212 LYS A N 1
ATOM 1657 C CA . LYS A 1 212 ? 10.920 -4.777 44.927 1.00 20.05 212 LYS A CA 1
ATOM 1658 C C . LYS A 1 212 ? 12.102 -5.711 45.031 1.00 19.34 212 LYS A C 1
ATOM 1659 O O . LYS A 1 212 ? 13.127 -5.281 45.528 1.00 19.96 212 LYS A O 1
ATOM 1665 N N . GLU A 1 213 ? 11.963 -6.967 44.601 1.00 18.13 213 GLU A N 1
ATOM 1666 C CA . GLU A 1 213 ? 13.066 -7.896 44.610 1.00 19.29 213 GLU A CA 1
ATOM 1667 C C . GLU A 1 213 ? 13.691 -8.071 43.226 1.00 17.11 213 GLU A C 1
ATOM 1668 O O . GLU A 1 213 ? 14.559 -8.944 43.058 1.00 18.99 213 GLU A O 1
ATOM 1674 N N . ILE A 1 214 ? 13.291 -7.253 42.249 1.00 16.36 214 ILE A N 1
ATOM 1675 C CA . ILE A 1 214 ? 13.753 -7.396 40.875 1.00 15.41 214 ILE A CA 1
ATOM 1676 C C . ILE A 1 214 ? 14.400 -6.116 40.350 1.00 13.66 214 ILE A C 1
ATOM 1677 O O . ILE A 1 214 ? 13.833 -5.037 40.464 1.00 14.48 214 ILE A O 1
ATOM 1682 N N . GLY A 1 215 ? 15.605 -6.234 39.795 1.00 13.42 215 GLY A N 1
ATOM 1683 C CA . GLY A 1 215 ? 16.173 -5.137 39.023 1.00 13.46 215 GLY A CA 1
ATOM 1684 C C . GLY A 1 215 ? 16.286 -3.816 39.750 1.00 12.04 215 GLY A C 1
ATOM 1685 O O . GLY A 1 215 ? 15.960 -2.754 39.195 1.00 13.16 215 GLY A O 1
ATOM 1686 N N . ARG A 1 216 ? 16.765 -3.849 40.997 1.00 12.71 216 ARG A N 1
ATOM 1687 C CA . ARG A 1 216 ? 16.773 -2.646 41.839 1.00 12.76 216 ARG A CA 1
ATOM 1688 C C . ARG A 1 216 ? 17.808 -1.609 41.464 1.00 12.13 216 ARG A C 1
ATOM 1689 O O . ARG A 1 216 ? 17.543 -0.406 41.608 1.00 12.54 216 ARG A O 1
ATOM 1697 N N . LEU A 1 217 ? 19.013 -2.030 41.032 1.00 12.75 217 LEU A N 1
ATOM 1698 C CA . LEU A 1 217 ? 19.980 -1.040 40.588 1.00 12.37 217 LEU A CA 1
ATOM 1699 C C . LEU A 1 217 ? 19.655 -0.478 39.202 1.00 12.35 217 LEU A C 1
ATOM 1700 O O . LEU A 1 217 ? 19.861 0.719 38.953 1.00 12.65 217 LEU A O 1
ATOM 1705 N N . LEU A 1 218 ? 19.081 -1.325 38.333 1.00 11.81 218 LEU A N 1
ATOM 1706 C CA . LEU A 1 218 ? 18.523 -0.828 37.065 1.00 11.95 218 LEU A CA 1
ATOM 1707 C C . LEU A 1 218 ? 17.444 0.230 37.330 1.00 12.23 218 LEU A C 1
ATOM 1708 O O . LEU A 1 218 ? 17.472 1.309 36.747 1.00 12.53 218 LEU A O 1
ATOM 1713 N N . TYR A 1 219 ? 16.548 -0.059 38.283 1.00 12.36 219 TYR A N 1
ATOM 1714 C CA . TYR A 1 219 ? 15.513 0.891 38.689 1.00 13.22 219 TYR A CA 1
ATOM 1715 C C . TYR A 1 219 ? 16.149 2.173 39.215 1.00 12.50 219 TYR A C 1
ATOM 1716 O O . TYR A 1 219 ? 15.738 3.280 38.824 1.00 12.68 219 TYR A O 1
ATOM 1725 N N . ALA A 1 220 ? 17.114 2.056 40.130 1.00 12.54 220 ALA A N 1
ATOM 1726 C CA . ALA A 1 220 ? 17.704 3.263 40.709 1.00 12.11 220 ALA A CA 1
ATOM 1727 C C . ALA A 1 220 ? 18.314 4.139 39.638 1.00 11.98 220 ALA A C 1
ATOM 1728 O O . ALA A 1 220 ? 18.178 5.382 39.638 1.00 12.14 220 ALA A O 1
ATOM 1730 N N . PHE A 1 221 ? 19.039 3.533 38.714 1.00 11.66 221 PHE A N 1
ATOM 1731 C CA . PHE A 1 221 ? 19.684 4.269 37.622 1.00 11.47 221 PHE A CA 1
ATOM 1732 C C . PHE A 1 221 ? 18.657 5.013 36.800 1.00 11.39 221 PHE A C 1
ATOM 1733 O O . PHE A 1 221 ? 18.769 6.228 36.595 1.00 11.74 221 PHE A O 1
ATOM 1749 N N . TYR A 1 223 ? 15.467 5.668 37.553 1.00 12.24 223 TYR A N 1
ATOM 1750 C CA . TYR A 1 223 ? 14.652 6.604 38.333 1.00 12.72 223 TYR A CA 1
ATOM 1751 C C . TYR A 1 223 ? 15.385 7.939 38.457 1.00 11.76 223 TYR A C 1
ATOM 1752 O O . TYR A 1 223 ? 14.806 9.009 38.250 1.00 13.31 223 TYR A O 1
ATOM 1761 N N . TYR A 1 224 ? 16.647 7.918 38.839 1.00 11.67 224 TYR A N 1
ATOM 1762 C CA . TYR A 1 224 ? 17.417 9.158 38.985 1.00 11.72 224 TYR A CA 1
ATOM 1763 C C . TYR A 1 224 ? 17.439 9.931 37.662 1.00 12.34 224 TYR A C 1
ATOM 1764 O O . TYR A 1 224 ? 17.219 11.135 37.623 1.00 13.07 224 TYR A O 1
ATOM 1773 N N . LEU A 1 225 ? 17.674 9.223 36.557 1.00 11.87 225 LEU A N 1
ATOM 1774 C CA . LEU A 1 225 ? 17.734 9.864 35.252 1.00 12.44 225 LEU A CA 1
ATOM 1775 C C . LEU A 1 225 ? 16.369 10.324 34.770 1.00 13.22 225 LEU A C 1
ATOM 1776 O O . LEU A 1 225 ? 16.279 11.213 33.914 1.00 15.47 225 LEU A O 1
ATOM 1781 N N . SER A 1 226 ? 15.288 9.809 35.360 1.00 12.86 226 SER A N 1
ATOM 1782 C CA . SER A 1 226 ? 13.941 10.276 35.084 1.00 13.90 226 SER A CA 1
ATOM 1783 C C . SER A 1 226 ? 13.623 11.587 35.728 1.00 15.26 226 SER A C 1
ATOM 1784 O O . SER A 1 226 ? 12.704 12.284 35.277 1.00 18.44 226 SER A O 1
ATOM 1787 N N . ILE A 1 227 ? 14.353 11.944 36.780 1.00 13.51 227 ILE A N 1
ATOM 1788 C CA . ILE A 1 227 ? 14.122 13.207 37.473 1.00 15.38 227 ILE A CA 1
ATOM 1789 C C . ILE A 1 227 ? 15.213 14.230 37.229 1.00 15.45 227 ILE A C 1
ATOM 1790 O O . ILE A 1 227 ? 14.989 15.388 37.487 1.00 19.00 227 ILE A O 1
ATOM 1795 N N . SER A 1 228 ? 16.362 13.818 36.709 1.00 14.58 228 SER A N 1
ATOM 1796 C CA . SER A 1 228 ? 17.481 14.729 36.503 1.00 14.09 228 SER A CA 1
ATOM 1797 C C . SER A 1 228 ? 18.012 14.553 35.098 1.00 14.06 228 SER A C 1
ATOM 1798 O O . SER A 1 228 ? 18.695 13.563 34.782 1.00 14.70 228 SER A O 1
ATOM 1801 N N . GLY A 1 229 ? 17.711 15.498 34.221 1.00 14.54 229 GLY A N 1
ATOM 1802 C CA . GLY A 1 229 ? 18.123 15.423 32.842 1.00 14.58 229 GLY A CA 1
ATOM 1803 C C . GLY A 1 229 ? 19.592 15.723 32.640 1.00 13.98 229 GLY A C 1
ATOM 1804 O O . GLY A 1 229 ? 20.258 16.345 33.471 1.00 13.81 229 GLY A O 1
ATOM 1805 N N . ARG A 1 230 ? 20.116 15.329 31.483 1.00 12.89 230 ARG A N 1
ATOM 1806 C CA . ARG A 1 230 ? 21.529 15.472 31.192 1.00 12.59 230 ARG A CA 1
ATOM 1807 C C . ARG A 1 230 ? 21.979 16.911 31.276 1.00 12.62 230 ARG A C 1
ATOM 1808 O O . ARG A 1 230 ? 23.050 17.191 31.810 1.00 12.78 230 ARG A O 1
ATOM 1816 N N . PHE A 1 231 ? 21.210 17.834 30.704 1.00 13.09 231 PHE A N 1
ATOM 1817 C CA . PHE A 1 231 ? 21.638 19.246 30.601 1.00 13.38 231 PHE A CA 1
ATOM 1818 C C . PHE A 1 231 ? 20.660 20.128 31.354 1.00 15.71 231 PHE A C 1
ATOM 1819 O O . PHE A 1 231 ? 19.525 20.339 30.938 1.00 17.26 231 PHE A O 1
ATOM 1827 N N . LEU A 1 232 ? 21.095 20.621 32.503 1.00 15.04 232 LEU A N 1
ATOM 1828 C CA . LEU A 1 232 ? 20.261 21.386 33.436 1.00 16.45 232 LEU A CA 1
ATOM 1829 C C . LEU A 1 232 ? 20.409 22.890 33.259 1.00 17.92 232 LEU A C 1
ATOM 1830 O O . LEU A 1 232 ? 19.735 23.641 33.952 1.00 19.37 232 LEU A O 1
ATOM 1835 N N . ASN A 1 233 ? 21.263 23.323 32.336 1.00 19.64 233 ASN A N 1
ATOM 1836 C CA . ASN A 1 233 ? 21.399 24.755 32.024 1.00 21.21 233 ASN A CA 1
ATOM 1837 C C . ASN A 1 233 ? 21.685 25.555 33.296 1.00 21.50 233 ASN A C 1
ATOM 1838 O O . ASN A 1 233 ? 22.604 25.210 34.006 1.00 22.14 233 ASN A O 1
ATOM 1843 N N . ASP A 1 234 ? 20.921 26.612 33.589 1.00 24.97 234 ASP A N 1
ATOM 1844 C CA . ASP A 1 234 ? 21.211 27.457 34.759 1.00 27.44 234 ASP A CA 1
ATOM 1845 C C . ASP A 1 234 ? 21.014 26.767 36.118 1.00 25.15 234 ASP A C 1
ATOM 1846 O O . ASP A 1 234 ? 21.449 27.287 37.137 1.00 28.45 234 ASP A O 1
ATOM 1851 N N . PHE A 1 235 ? 20.388 25.592 36.133 1.00 22.38 235 PHE A N 1
ATOM 1852 C CA . PHE A 1 235 ? 20.225 24.845 37.356 1.00 22.59 235 PHE A CA 1
ATOM 1853 C C . PHE A 1 235 ? 21.403 23.933 37.608 1.00 18.58 235 PHE A C 1
ATOM 1854 O O . PHE A 1 235 ? 21.491 23.321 38.671 1.00 20.50 235 PHE A O 1
ATOM 1862 N N . ALA A 1 236 ? 22.303 23.787 36.643 1.00 17.52 236 ALA A N 1
ATOM 1863 C CA . ALA A 1 236 ? 23.425 22.879 36.840 1.00 16.02 236 ALA A CA 1
ATOM 1864 C C . ALA A 1 236 ? 24.324 23.381 37.945 1.00 16.06 236 ALA A C 1
ATOM 1865 O O . ALA A 1 236 ? 24.707 24.564 37.983 1.00 17.19 236 ALA A O 1
ATOM 1867 N N . LEU A 1 237 ? 24.713 22.481 38.848 1.00 15.27 237 LEU A N 1
ATOM 1868 C CA . LEU A 1 237 ? 25.703 22.793 39.883 1.00 15.42 237 LEU A CA 1
ATOM 1869 C C . LEU A 1 237 ? 27.058 22.154 39.629 1.00 15.73 237 LEU A C 1
ATOM 1870 O O . LEU A 1 237 ? 28.084 22.663 40.119 1.00 16.18 237 LEU A O 1
ATOM 1875 N N . LEU A 1 238 ? 27.079 21.039 38.886 1.00 14.04 238 LEU A N 1
ATOM 1876 C CA . LEU A 1 238 ? 28.274 20.289 38.559 1.00 14.76 238 LEU A CA 1
ATOM 1877 C C . LEU A 1 238 ? 28.198 19.870 37.101 1.00 12.33 238 LEU A C 1
ATOM 1878 O O . LEU A 1 238 ? 27.103 19.631 36.594 1.00 13.59 238 LEU A O 1
ATOM 1883 N N . LYS A 1 239 ? 29.367 19.711 36.474 1.00 12.14 239 LYS A N 1
ATOM 1884 C CA . LYS A 1 239 ? 29.436 19.157 35.128 1.00 12.79 239 LYS A CA 1
ATOM 1885 C C . LYS A 1 239 ? 30.614 18.207 35.037 1.00 12.04 239 LYS A C 1
ATOM 1886 O O . LYS A 1 239 ? 31.690 18.521 35.526 1.00 15.01 239 LYS A O 1
ATOM 1892 N N . PHE A 1 240 ? 30.400 17.051 34.433 1.00 11.55 240 PHE A N 1
ATOM 1893 C CA . PHE A 1 240 ? 31.465 16.107 34.110 1.00 11.86 240 PHE A CA 1
ATOM 1894 C C . PHE A 1 240 ? 31.668 16.113 32.597 1.00 11.06 240 PHE A C 1
ATOM 1895 O O . PHE A 1 240 ? 30.686 16.171 31.855 1.00 12.39 240 PHE A O 1
ATOM 1903 N N . THR A 1 241 ? 32.910 15.950 32.160 1.00 10.98 241 THR A N 1
ATOM 1904 C CA . THR A 1 241 ? 33.223 15.737 30.740 1.00 11.34 241 THR A CA 1
ATOM 1905 C C . THR A 1 241 ? 34.285 14.664 30.574 1.00 11.66 241 THR A C 1
ATOM 1906 O O . THR A 1 241 ? 35.313 14.685 31.290 1.00 12.54 241 THR A O 1
ATOM 1910 N N . TYR A 1 242 ? 34.031 13.734 29.649 1.00 11.71 242 TYR A N 1
ATOM 1911 C CA . TYR A 1 242 ? 35.005 12.717 29.242 1.00 11.17 242 TYR A CA 1
ATOM 1912 C C . TYR A 1 242 ? 34.967 12.649 27.706 1.00 11.54 242 TYR A C 1
ATOM 1913 O O . TYR A 1 242 ? 33.913 12.429 27.146 1.00 11.42 242 TYR A O 1
ATOM 1922 N N . LEU A 1 243 ? 36.082 12.914 27.057 1.00 12.59 243 LEU A N 1
ATOM 1923 C CA . LEU A 1 243 ? 36.208 12.815 25.604 1.00 13.11 243 LEU A CA 1
ATOM 1924 C C . LEU A 1 243 ? 35.084 13.612 24.916 1.00 13.37 243 LEU A C 1
ATOM 1925 O O . LEU A 1 243 ? 34.483 13.195 23.925 1.00 14.20 243 LEU A O 1
ATOM 1930 N N . GLY A 1 244 ? 34.838 14.816 25.446 1.00 13.67 244 GLY A N 1
ATOM 1931 C CA . GLY A 1 244 ? 33.854 15.694 24.848 1.00 14.17 244 GLY A CA 1
ATOM 1932 C C . GLY A 1 244 ? 32.414 15.391 25.180 1.00 14.24 244 GLY A C 1
ATOM 1933 O O . GLY A 1 244 ? 31.525 16.171 24.792 1.00 15.27 244 GLY A O 1
ATOM 1934 N N . GLU A 1 245 ? 32.145 14.311 25.911 1.00 11.66 245 GLU A N 1
ATOM 1935 C CA . GLU A 1 245 ? 30.793 13.970 26.324 1.00 11.22 245 GLU A CA 1
ATOM 1936 C C . GLU A 1 245 ? 30.541 14.534 27.707 1.00 11.52 245 GLU A C 1
ATOM 1937 O O . GLU A 1 245 ? 31.210 14.109 28.668 1.00 12.08 245 GLU A O 1
ATOM 1943 N N . SER A 1 246 ? 29.587 15.444 27.822 1.00 11.36 246 SER A N 1
ATOM 1944 C CA . SER A 1 246 ? 29.336 16.119 29.092 1.00 11.29 246 SER A CA 1
ATOM 1945 C C . SER A 1 246 ? 28.011 15.689 29.708 1.00 11.13 246 SER A C 1
ATOM 1946 O O . SER A 1 246 ? 27.113 15.196 29.049 1.00 11.79 246 SER A O 1
ATOM 1949 N N . TRP A 1 247 ? 27.892 16.007 31.012 1.00 11.51 247 TRP A N 1
ATOM 1950 C CA . TRP A 1 247 ? 26.685 15.704 31.775 1.00 11.32 247 TRP A CA 1
ATOM 1951 C C . TRP A 1 247 ? 26.656 16.655 32.952 1.00 11.99 247 TRP A C 1
ATOM 1952 O O . TRP A 1 247 ? 27.723 16.961 33.512 1.00 13.84 247 TRP A O 1
ATOM 1963 N N . THR A 1 248 ? 25.476 17.130 33.334 1.00 11.88 248 THR A N 1
ATOM 1964 C CA . THR A 1 248 ? 25.358 18.048 34.466 1.00 11.76 248 THR A CA 1
ATOM 1965 C C . THR A 1 248 ? 24.504 17.442 35.560 1.00 11.88 248 THR A C 1
ATOM 1966 O O . THR A 1 248 ? 23.691 16.567 35.312 1.00 13.17 248 THR A O 1
ATOM 1970 N N . PHE A 1 249 ? 24.723 17.937 36.777 1.00 12.59 249 PHE A N 1
ATOM 1971 C CA . PHE A 1 249 ? 24.020 17.467 37.957 1.00 13.13 249 PHE A CA 1
ATOM 1972 C C . PHE A 1 249 ? 23.704 18.628 38.877 1.00 13.39 249 PHE A C 1
ATOM 1973 O O . PHE A 1 249 ? 24.435 19.628 38.921 1.00 14.30 249 PHE A O 1
ATOM 1981 N N . SER A 1 250 ? 22.629 18.470 39.655 1.00 14.15 250 SER A N 1
ATOM 1982 C CA . SER A 1 250 ? 22.275 19.416 40.718 1.00 15.50 250 SER A CA 1
ATOM 1983 C C . SER A 1 250 ? 21.916 18.742 42.016 1.00 15.60 250 SER A C 1
ATOM 1984 O O . SER A 1 250 ? 21.517 19.405 42.932 1.00 23.77 250 SER A O 1
ATOM 1987 N N . LEU A 1 251 ? 21.970 17.450 42.067 1.00 14.03 251 LEU A N 1
ATOM 1988 C CA . LEU A 1 251 ? 21.770 16.627 43.242 1.00 13.65 251 LEU A CA 1
ATOM 1989 C C . LEU A 1 251 ? 23.085 15.924 43.571 1.00 13.17 251 LEU A C 1
ATOM 1990 O O . LEU A 1 251 ? 24.032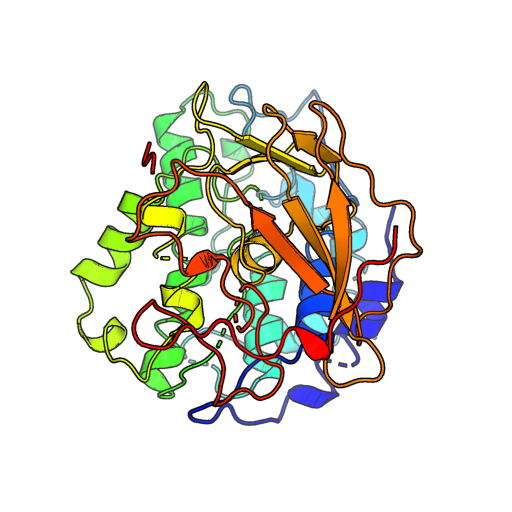 15.988 42.799 1.00 14.42 251 LEU A O 1
ATOM 1995 N N . SER A 1 252 ? 23.131 15.220 44.686 1.00 12.58 252 SER A N 1
ATOM 1996 C CA . SER A 1 252 ? 24.202 14.242 44.840 1.00 12.91 252 SER A CA 1
ATOM 1997 C C . SER A 1 252 ? 24.197 13.267 43.685 1.00 11.85 252 SER A C 1
ATOM 1998 O O . SER A 1 252 ? 23.182 13.065 43.045 1.00 12.80 252 SER A O 1
ATOM 2001 N N . VAL A 1 253 ? 25.367 12.659 43.446 1.00 11.50 253 VAL A N 1
ATOM 2002 C CA . VAL A 1 253 ? 25.585 11.799 42.284 1.00 11.98 253 VAL A CA 1
ATOM 2003 C C . VAL A 1 253 ? 26.026 10.430 42.778 1.00 11.32 253 VAL A C 1
ATOM 2004 O O . VAL A 1 253 ? 27.210 10.207 43.034 1.00 11.97 253 VAL A O 1
ATOM 2008 N N . PRO A 1 254 ? 25.089 9.499 42.892 1.00 11.53 254 PRO A N 1
ATOM 2009 C CA . PRO A 1 254 ? 25.438 8.159 43.342 1.00 12.30 254 PRO A CA 1
ATOM 2010 C C . PRO A 1 254 ? 26.408 7.438 42.452 1.00 12.27 254 PRO A C 1
ATOM 2011 O O . PRO A 1 254 ? 26.428 7.629 41.213 1.00 11.96 254 PRO A O 1
ATOM 2015 N N . GLU A 1 255 ? 27.140 6.508 43.050 1.00 12.10 255 GLU A N 1
ATOM 2016 C CA A GLU A 1 255 ? 28.020 5.664 42.289 0.50 11.44 255 GLU A CA 1
ATOM 2017 C CA B GLU A 1 255 ? 28.025 5.638 42.306 0.50 12.19 255 GLU A CA 1
ATOM 2018 C C . GLU A 1 255 ? 27.286 4.892 41.193 1.00 11.53 255 GLU A C 1
ATOM 2019 O O . GLU A 1 255 ? 27.841 4.669 40.107 1.00 12.03 255 GLU A O 1
ATOM 2030 N N . TYR A 1 256 ? 26.049 4.447 41.425 1.00 11.75 256 TYR A N 1
ATOM 2031 C CA . TYR A 1 256 ? 25.350 3.758 40.337 1.00 11.67 256 TYR A CA 1
ATOM 2032 C C . TYR A 1 256 ? 25.169 4.643 39.108 1.00 10.98 256 TYR A C 1
ATOM 2033 O O . TYR A 1 256 ? 25.133 4.119 37.990 1.00 12.24 256 TYR A O 1
ATOM 2042 N N . ILE A 1 257 ? 25.098 5.975 39.288 1.00 10.71 257 ILE A N 1
ATOM 2043 C CA . ILE A 1 257 ? 25.045 6.880 38.137 1.00 10.82 257 ILE A CA 1
ATOM 2044 C C . ILE A 1 257 ? 26.398 7.012 37.475 1.00 10.10 257 ILE A C 1
ATOM 2045 O O . ILE A 1 257 ? 26.490 6.898 36.221 1.00 11.03 257 ILE A O 1
ATOM 2050 N N . LEU A 1 258 ? 27.471 7.274 38.216 1.00 10.68 258 LEU A N 1
ATOM 2051 C CA . LEU A 1 258 ? 28.773 7.447 37.602 1.00 10.74 258 LEU A CA 1
ATOM 2052 C C . LEU A 1 258 ? 29.288 6.155 36.960 1.00 11.05 258 LEU A C 1
ATOM 2053 O O . LEU A 1 258 ? 29.775 6.152 35.814 1.00 11.54 258 LEU A O 1
ATOM 2058 N N . TYR A 1 259 ? 29.164 5.038 37.683 1.00 11.17 259 TYR A N 1
ATOM 2059 C CA . TYR A 1 259 ? 29.469 3.732 37.095 1.00 11.28 259 TYR A CA 1
ATOM 2060 C C . TYR A 1 259 ? 28.600 3.470 35.865 1.00 11.10 259 TYR A C 1
ATOM 2061 O O . TYR A 1 259 ? 29.114 3.059 34.832 1.00 11.86 259 TYR A O 1
ATOM 2070 N N . GLY A 1 260 ? 27.292 3.705 35.981 1.00 11.09 260 GLY A N 1
ATOM 2071 C CA . GLY A 1 260 ? 26.409 3.377 34.899 1.00 11.58 260 GLY A CA 1
ATOM 2072 C C . GLY A 1 260 ? 26.666 4.164 33.642 1.00 10.93 260 GLY A C 1
ATOM 2073 O O . GLY A 1 260 ? 26.543 3.622 32.535 1.00 12.15 260 GLY A O 1
ATOM 2074 N N . LEU A 1 261 ? 26.952 5.457 33.800 1.00 10.30 261 LEU A N 1
ATOM 2075 C CA . LEU A 1 261 ? 27.205 6.317 32.648 1.00 10.45 261 LEU A CA 1
ATOM 2076 C C . LEU A 1 261 ? 28.610 6.218 32.115 1.00 10.26 261 LEU A C 1
ATOM 2077 O O . LEU A 1 261 ? 28.880 6.684 30.993 1.00 11.63 261 LEU A O 1
ATOM 2082 N N . GLY A 1 262 ? 29.556 5.676 32.881 1.00 10.20 262 GLY A N 1
ATOM 2083 C CA . GLY A 1 262 ? 30.930 5.610 32.458 1.00 10.35 262 GLY A CA 1
ATOM 2084 C C . GLY A 1 262 ? 31.807 6.785 32.806 1.00 10.35 262 GLY A C 1
ATOM 2085 O O . GLY A 1 262 ? 32.877 6.918 32.224 1.00 11.73 262 GLY A O 1
ATOM 2086 N N . TYR A 1 263 ? 31.384 7.600 33.775 1.00 10.61 263 TYR A N 1
ATOM 2087 C CA . TYR A 1 263 ? 32.172 8.729 34.254 1.00 10.28 263 TYR A CA 1
ATOM 2088 C C . TYR A 1 263 ? 33.026 8.365 35.441 1.00 11.36 263 TYR A C 1
ATOM 2089 O O . TYR A 1 263 ? 32.711 7.470 36.223 1.00 11.98 263 TYR A O 1
ATOM 2098 N N . SER A 1 264 ? 34.131 9.098 35.561 1.00 11.71 264 SER A N 1
ATOM 2099 C CA . SER A 1 264 ? 35.104 8.892 36.623 1.00 12.68 264 SER A CA 1
ATOM 2100 C C . SER A 1 264 ? 35.304 10.196 37.405 1.00 13.00 264 SER A C 1
ATOM 2101 O O . SER A 1 264 ? 35.251 11.285 36.832 1.00 13.63 264 SER A O 1
ATOM 2104 N N . VAL A 1 265 ? 35.608 10.074 38.692 1.00 13.50 265 VAL A N 1
ATOM 2105 C CA . VAL A 1 265 ? 35.982 11.233 39.501 1.00 14.82 265 VAL A CA 1
ATOM 2106 C C . VAL A 1 265 ? 37.322 11.811 39.079 1.00 15.49 265 VAL A C 1
ATOM 2107 O O . VAL A 1 265 ? 37.694 12.882 39.554 1.00 18.03 265 VAL A O 1
ATOM 2111 N N . PHE A 1 266 ? 38.050 11.124 38.169 1.00 16.00 266 PHE A N 1
ATOM 2112 C CA . PHE A 1 266 ? 39.291 11.637 37.571 1.00 16.02 266 PHE A CA 1
ATOM 2113 C C . PHE A 1 266 ? 39.033 12.376 36.256 1.00 16.04 266 PHE A C 1
ATOM 2114 O O . PHE A 1 266 ? 40.007 12.851 35.619 1.00 18.37 266 PHE A O 1
ATOM 2122 N N . ASP A 1 267 ? 37.776 12.458 35.822 1.00 14.30 267 ASP A N 1
ATOM 2123 C CA . ASP A 1 267 ? 37.418 13.216 34.631 1.00 14.00 267 ASP A CA 1
ATOM 2124 C C . ASP A 1 267 ? 37.426 14.718 34.935 1.00 14.13 267 ASP A C 1
ATOM 2125 O O . ASP A 1 267 ? 37.736 15.145 36.040 1.00 16.00 267 ASP A O 1
ATOM 2130 N N . THR A 1 268 ? 37.062 15.523 33.940 1.00 14.09 268 THR A N 1
ATOM 2131 C CA . THR A 1 268 ? 36.970 16.974 34.113 1.00 13.78 268 THR A CA 1
ATOM 2132 C C . THR A 1 268 ? 35.669 17.266 34.852 1.00 13.55 268 THR A C 1
ATOM 2133 O O . THR A 1 268 ? 34.584 16.997 34.341 1.00 16.27 268 THR A O 1
ATOM 2137 N N . ILE A 1 269 ? 35.778 17.788 36.060 1.00 13.58 269 ILE A N 1
ATOM 2138 C CA . ILE A 1 269 ? 34.640 18.126 36.903 1.00 13.63 269 ILE A CA 1
ATOM 2139 C C . ILE A 1 269 ? 34.648 19.632 37.093 1.00 13.40 269 ILE A C 1
ATOM 2140 O O . ILE A 1 269 ? 35.669 20.181 37.539 1.00 15.42 269 ILE A O 1
ATOM 2145 N N . GLU A 1 270 ? 33.537 20.307 36.770 1.00 13.15 270 GLU A N 1
ATOM 2146 C CA . GLU A 1 270 ? 33.418 21.740 36.954 1.00 13.28 270 GLU A CA 1
ATOM 2147 C C . GLU A 1 270 ? 32.279 22.029 37.926 1.00 13.78 270 GLU A C 1
ATOM 2148 O O . GLU A 1 270 ? 31.234 21.413 37.866 1.00 14.82 270 GLU A O 1
ATOM 2154 N N . LYS A 1 271 ? 32.526 22.961 38.838 1.00 14.48 271 LYS A N 1
ATOM 2155 C CA . LYS A 1 271 ? 31.525 23.439 39.785 1.00 14.99 271 LYS A CA 1
ATOM 2156 C C . LYS A 1 271 ? 30.996 24.801 39.373 1.00 15.11 271 LYS A C 1
ATOM 2157 O O . LYS A 1 271 ? 31.781 25.706 39.010 1.00 16.84 271 LYS A O 1
ATOM 2163 N N . PHE A 1 272 ? 29.682 24.979 39.439 1.00 16.40 272 PHE A N 1
ATOM 2164 C CA . PHE A 1 272 ? 29.073 26.261 39.110 1.00 17.28 272 PHE A CA 1
ATOM 2165 C C . PHE A 1 272 ? 28.573 27.024 40.322 1.00 18.93 272 PHE A C 1
ATOM 2166 O O . PHE A 1 272 ? 27.989 28.107 40.162 1.00 22.54 272 PHE A O 1
ATOM 2174 N N . SER A 1 273 ? 28.781 26.473 41.509 1.00 19.21 273 SER A N 1
ATOM 2175 C CA . SER A 1 273 ? 28.436 27.161 42.745 1.00 20.96 273 SER A CA 1
ATOM 2176 C C . SER A 1 273 ? 29.554 26.971 43.728 1.00 19.27 273 SER A C 1
ATOM 2177 O O . SER A 1 273 ? 30.481 26.203 43.476 1.00 19.78 273 SER A O 1
ATOM 2180 N N . ASN A 1 274 ? 29.441 27.632 44.883 1.00 20.30 274 ASN A N 1
ATOM 2181 C CA A ASN A 1 274 ? 30.445 27.362 45.917 0.50 22.23 274 ASN A CA 1
ATOM 2182 C CA B ASN A 1 274 ? 30.330 27.548 46.054 0.50 21.82 274 ASN A CA 1
ATOM 2183 C C . ASN A 1 274 ? 29.890 26.484 47.060 1.00 22.08 274 ASN A C 1
ATOM 2184 O O . ASN A 1 274 ? 30.352 26.510 48.198 1.00 25.85 274 ASN A O 1
ATOM 2193 N N . ASP A 1 275 ? 28.938 25.619 46.712 1.00 19.42 275 ASP A N 1
ATOM 2194 C CA . ASP A 1 275 ? 28.513 24.567 47.618 1.00 20.65 275 ASP A CA 1
ATOM 2195 C C . ASP A 1 275 ? 29.618 23.536 47.790 1.00 18.99 275 ASP A C 1
ATOM 2196 O O . ASP A 1 275 ? 30.365 23.275 46.845 1.00 20.67 275 ASP A O 1
ATOM 2201 N N . ALA A 1 276 ? 29.732 22.934 48.975 1.00 18.53 276 ALA A N 1
ATOM 2202 C CA . ALA A 1 276 ? 30.671 21.843 49.169 1.00 18.65 276 ALA A CA 1
ATOM 2203 C C . ALA A 1 276 ? 30.215 20.581 48.455 1.00 17.62 276 ALA A C 1
ATOM 2204 O O . ALA A 1 276 ? 29.030 20.241 48.431 1.00 18.78 276 ALA A O 1
ATOM 2206 N N . ILE A 1 277 ? 31.183 19.878 47.877 1.00 17.25 277 ILE A N 1
ATOM 2207 C CA . ILE A 1 277 ? 30.990 18.507 47.450 1.00 15.41 277 ILE A CA 1
ATOM 2208 C C . ILE A 1 277 ? 32.030 17.621 48.100 1.00 15.76 277 ILE A C 1
ATOM 2209 O O . ILE A 1 277 ? 33.184 18.034 48.324 1.00 16.79 277 ILE A O 1
ATOM 2214 N N . LEU A 1 278 ? 31.612 16.400 48.417 1.00 14.75 278 LEU A N 1
ATOM 2215 C CA . LEU A 1 278 ? 32.509 15.333 48.861 1.00 15.68 278 LEU A CA 1
ATOM 2216 C C . LEU A 1 278 ? 32.643 14.355 47.715 1.00 13.77 278 LEU A C 1
ATOM 2217 O O . LEU A 1 278 ? 31.673 13.725 47.283 1.00 14.95 278 LEU A O 1
ATOM 2222 N N . VAL A 1 279 ? 33.869 14.227 47.206 1.00 13.46 279 VAL A N 1
ATOM 2223 C CA . VAL A 1 279 ? 34.163 13.344 46.084 1.00 13.52 279 VAL A CA 1
ATOM 2224 C C . VAL A 1 279 ? 34.846 12.100 46.639 1.00 13.80 279 VAL A C 1
ATOM 2225 O O . VAL A 1 279 ? 36.007 12.156 47.064 1.00 14.17 279 VAL A O 1
ATOM 2229 N N . TYR A 1 280 ? 34.085 11.005 46.695 1.00 12.77 280 TYR A N 1
ATOM 2230 C CA . TYR A 1 280 ? 34.599 9.738 47.223 1.00 13.52 280 TYR A CA 1
ATOM 2231 C C . TYR A 1 280 ? 35.426 9.055 46.176 1.00 14.21 280 TYR A C 1
ATOM 2232 O O . TYR A 1 280 ? 34.954 8.892 45.043 1.00 16.18 280 TYR A O 1
ATOM 2241 N N . ILE A 1 281 ? 36.649 8.622 46.548 1.00 13.52 281 ILE A N 1
ATOM 2242 C CA . ILE A 1 281 ? 37.562 8.064 45.569 1.00 13.77 281 ILE A CA 1
ATOM 2243 C C . ILE A 1 281 ? 38.035 6.651 45.856 1.00 13.40 281 ILE A C 1
ATOM 2244 O O . ILE A 1 281 ? 38.470 5.980 44.917 1.00 13.66 281 ILE A O 1
ATOM 2249 N N . ARG A 1 282 ? 38.005 6.196 47.113 1.00 14.31 282 ARG A N 1
ATOM 2250 C CA . ARG A 1 282 ? 38.574 4.876 47.416 1.00 14.30 282 ARG A CA 1
ATOM 2251 C C . ARG A 1 282 ? 38.062 4.364 48.747 1.00 14.31 282 ARG A C 1
ATOM 2252 O O . ARG A 1 282 ? 37.683 5.134 49.624 1.00 15.57 282 ARG A O 1
ATOM 2260 N N . THR A 1 283 ? 38.059 3.034 48.866 1.00 14.70 283 THR A N 1
ATOM 2261 C CA . THR A 1 283 ? 37.871 2.404 50.164 1.00 15.18 283 THR A CA 1
ATOM 2262 C C . THR A 1 283 ? 39.130 2.556 51.013 1.00 14.86 283 THR A C 1
ATOM 2263 O O . THR A 1 283 ? 40.234 2.720 50.493 1.00 16.75 283 THR A O 1
ATOM 2267 N N . ASN A 1 284 ? 38.940 2.513 52.328 1.00 15.87 284 ASN A N 1
ATOM 2268 C CA . ASN A 1 284 ? 40.058 2.606 53.255 1.00 15.72 284 ASN A CA 1
ATOM 2269 C C . ASN A 1 284 ? 40.185 1.343 54.074 1.00 16.47 284 ASN A C 1
ATOM 2270 O O . ASN A 1 284 ? 39.592 0.316 53.734 1.00 18.24 284 ASN A O 1
ATOM 2275 N N . ASN A 1 285 ? 40.975 1.391 55.137 1.00 16.65 285 ASN A N 1
ATOM 2276 C CA . ASN A 1 285 ? 41.250 0.209 55.960 1.00 17.40 285 ASN A CA 1
ATOM 2277 C C . ASN A 1 285 ? 40.280 0.035 57.125 1.00 17.68 285 ASN A C 1
ATOM 2278 O O . ASN A 1 285 ? 40.522 -0.842 57.957 1.00 19.29 285 ASN A O 1
ATOM 2283 N N . ARG A 1 286 ? 39.255 0.867 57.208 1.00 16.15 286 ARG A N 1
ATOM 2284 C CA . ARG A 1 286 ? 38.393 0.968 58.388 1.00 17.07 286 ARG A CA 1
ATOM 2285 C C . ARG A 1 286 ? 36.931 0.692 58.033 1.00 18.41 286 ARG A C 1
ATOM 2286 O O . ARG A 1 286 ? 36.026 1.201 58.705 1.00 19.41 286 ARG A O 1
ATOM 2294 N N . ASN A 1 287 ? 36.693 -0.093 56.973 1.00 18.34 287 ASN A N 1
ATOM 2295 C CA . ASN A 1 287 ? 35.328 -0.350 56.528 1.00 20.78 287 ASN A CA 1
ATOM 2296 C C . ASN A 1 287 ? 34.643 0.936 56.063 1.00 19.09 287 ASN A C 1
ATOM 2297 O O . ASN A 1 287 ? 33.403 1.082 56.154 1.00 20.45 287 ASN A O 1
ATOM 2302 N N . GLY A 1 288 ? 35.437 1.865 55.575 1.00 17.26 288 GLY A N 1
ATOM 2303 C CA . GLY A 1 288 ? 34.929 3.148 55.129 1.00 16.80 288 GLY A CA 1
ATOM 2304 C C . GLY A 1 288 ? 35.561 3.588 53.843 1.00 15.42 288 GLY A C 1
ATOM 2305 O O . GLY A 1 288 ? 36.129 2.792 53.073 1.00 16.09 288 GLY A O 1
ATOM 2306 N N . TYR A 1 289 ? 35.446 4.887 53.639 1.00 15.79 289 TYR A N 1
ATOM 2307 C CA . TYR A 1 289 ? 35.722 5.521 52.375 1.00 15.70 289 TYR A CA 1
ATOM 2308 C C . TYR A 1 289 ? 36.506 6.788 52.610 1.00 15.62 289 TYR A C 1
ATOM 2309 O O . TYR A 1 289 ? 36.299 7.487 53.595 1.00 17.39 289 TYR A O 1
ATOM 2318 N N . ASP A 1 290 ? 37.407 7.090 51.675 1.00 15.18 290 ASP A N 1
ATOM 2319 C CA . ASP A 1 290 ? 38.132 8.348 51.671 1.00 15.66 290 ASP A CA 1
ATOM 2320 C C . ASP A 1 290 ? 37.622 9.260 50.579 1.00 14.89 290 ASP A C 1
ATOM 2321 O O . ASP A 1 290 ? 37.341 8.800 49.466 1.00 15.58 290 ASP A O 1
ATOM 2326 N N . TYR A 1 291 ? 37.533 10.549 50.906 1.00 15.15 291 TYR A N 1
ATOM 2327 C CA . TYR A 1 291 ? 37.002 11.540 49.996 1.00 15.10 291 TYR A CA 1
ATOM 2328 C C . TYR A 1 291 ? 37.833 12.810 49.991 1.00 15.34 291 TYR A C 1
ATOM 2329 O O . TYR A 1 291 ? 38.559 13.111 50.950 1.00 17.11 291 TYR A O 1
ATOM 2338 N N . VAL A 1 292 ? 37.673 13.563 48.927 1.00 16.41 292 VAL A N 1
ATOM 2339 C CA . VAL A 1 292 ? 38.255 14.892 48.798 1.00 16.97 292 VAL A CA 1
ATOM 2340 C C . VAL A 1 292 ? 37.091 15.886 48.773 1.00 16.21 292 VAL A C 1
ATOM 2341 O O . VAL A 1 292 ? 36.108 15.699 48.041 1.00 17.55 292 VAL A O 1
ATOM 2345 N N . GLU A 1 293 ? 37.231 16.970 49.536 1.00 17.71 293 GLU A N 1
ATOM 2346 C CA . GLU A 1 293 ? 36.237 18.011 49.512 1.00 17.35 293 GLU A CA 1
ATOM 2347 C C . GLU A 1 293 ? 36.660 19.161 48.598 1.00 17.50 293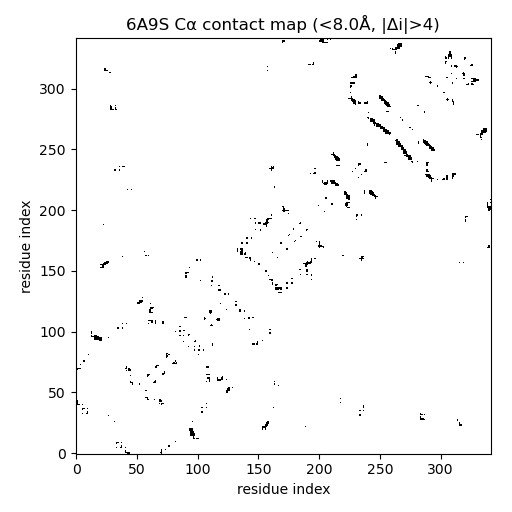 GLU A C 1
ATOM 2348 O O . GLU A 1 293 ? 37.819 19.553 48.591 1.00 19.75 293 GLU A O 1
ATOM 2354 N N . PHE A 1 294 ? 35.689 19.685 47.843 1.00 16.23 294 PHE A N 1
ATOM 2355 C CA . PHE A 1 294 ? 35.851 20.891 47.035 1.00 16.28 294 PHE A CA 1
ATOM 2356 C C . PHE A 1 294 ? 34.722 21.862 47.326 1.00 16.97 294 PHE A C 1
ATOM 2357 O O . PHE A 1 294 ? 33.617 21.440 47.650 1.00 18.28 294 PHE A O 1
ATOM 2365 N N . ASN A 1 295 ? 35.015 23.160 47.231 1.00 18.34 295 ASN A N 1
ATOM 2366 C CA . ASN A 1 295 ? 34.040 24.199 47.537 1.00 21.24 295 ASN A CA 1
ATOM 2367 C C . ASN A 1 295 ? 33.940 25.251 46.438 1.00 24.57 295 ASN A C 1
ATOM 2368 O O . ASN A 1 295 ? 32.850 25.621 46.061 1.00 30.88 295 ASN A O 1
ATOM 2373 N N . LYS A 1 296 ? 35.041 25.678 45.852 1.00 24.26 296 LYS A N 1
ATOM 2374 C CA . LYS A 1 296 ? 34.993 26.840 44.984 1.00 25.46 296 LYS A CA 1
ATOM 2375 C C . LYS A 1 296 ? 34.398 26.538 43.610 1.00 22.21 296 LYS A C 1
ATOM 2376 O O . LYS A 1 296 ? 34.316 25.388 43.179 1.00 25.24 296 LYS A O 1
ATOM 2382 N N . LYS A 1 297 ? 33.979 27.568 42.904 1.00 20.10 297 LYS A N 1
ATOM 2383 C CA . LYS A 1 297 ? 33.578 27.419 41.517 1.00 21.05 297 LYS A CA 1
ATOM 2384 C C . LYS A 1 297 ? 34.800 27.038 40.672 1.00 20.61 297 LYS A C 1
ATOM 2385 O O . LYS A 1 297 ? 35.941 27.373 41.031 1.00 24.77 297 LYS A O 1
ATOM 2391 N N . GLY A 1 298 ? 34.537 26.418 39.529 1.00 19.57 298 GLY A N 1
ATOM 2392 C CA . GLY A 1 298 ? 35.570 26.087 38.577 1.00 21.47 298 GLY A CA 1
ATOM 2393 C C . GLY A 1 298 ? 35.930 24.618 38.629 1.00 18.57 298 GLY A C 1
ATOM 2394 O O . GLY A 1 298 ? 35.182 23.794 39.129 1.00 17.54 298 GLY A O 1
ATOM 2395 N N . ILE A 1 299 ? 37.077 24.284 38.060 1.00 18.97 299 ILE A N 1
ATOM 2396 C CA . ILE A 1 299 ? 37.525 22.899 37.988 1.00 18.52 299 ILE A CA 1
ATOM 2397 C C . ILE A 1 299 ? 37.810 22.338 39.384 1.00 18.92 299 ILE A C 1
ATOM 2398 O O . ILE A 1 299 ? 38.476 22.972 40.182 1.00 24.14 299 ILE A O 1
ATOM 2403 N N . ALA A 1 300 ? 37.313 21.132 39.644 1.00 16.18 300 ALA A N 1
ATOM 2404 C CA . ALA A 1 300 ? 37.594 20.344 40.841 1.00 15.97 300 ALA A CA 1
ATOM 2405 C C . ALA A 1 300 ? 38.446 19.163 40.390 1.00 16.60 300 ALA A C 1
ATOM 2406 O O . ALA A 1 300 ? 37.942 18.184 39.850 1.00 17.85 300 ALA A O 1
ATOM 2408 N N . LYS A 1 301 ? 39.737 19.272 40.594 1.00 17.83 301 LYS A N 1
ATOM 2409 C CA . LYS A 1 301 ? 40.692 18.270 40.113 1.00 19.21 301 LYS A CA 1
ATOM 2410 C C . LYS A 1 301 ? 41.185 17.393 41.251 1.00 16.88 301 LYS A C 1
ATOM 2411 O O . LYS A 1 301 ? 41.821 17.868 42.181 1.00 18.77 301 LYS A O 1
ATOM 2417 N N . VAL A 1 302 ? 40.877 16.110 41.182 1.00 19.17 302 VAL A N 1
ATOM 2418 C CA . VAL A 1 302 ? 41.418 15.132 42.117 1.00 19.06 302 VAL A CA 1
ATOM 2419 C C . VAL A 1 302 ? 42.848 14.816 41.692 1.00 19.04 302 VAL A C 1
ATOM 2420 O O . VAL A 1 302 ? 43.083 14.342 40.558 1.00 21.24 302 VAL A O 1
ATOM 2424 N N . THR A 1 303 ? 43.813 15.092 42.584 1.00 19.63 303 THR A N 1
ATOM 2425 C CA . THR A 1 303 ? 45.232 14.879 42.270 1.00 21.49 303 THR A CA 1
ATOM 2426 C C . THR A 1 303 ? 45.816 13.648 42.936 1.00 21.89 303 THR A C 1
ATOM 2427 O O . THR A 1 303 ? 46.979 13.331 42.727 1.00 24.53 303 THR A O 1
ATOM 2431 N N . GLU A 1 304 ? 45.016 12.941 43.725 1.00 20.78 304 GLU A N 1
ATOM 2432 C CA . GLU A 1 304 ? 45.468 11.699 44.357 1.00 20.09 304 GLU A CA 1
ATOM 2433 C C . GLU A 1 304 ? 45.733 10.642 43.280 1.00 19.07 304 GLU A C 1
ATOM 2434 O O . GLU A 1 304 ? 45.217 10.704 42.174 1.00 19.81 304 GLU A O 1
ATOM 2440 N N . ASP A 1 305 ? 46.511 9.635 43.631 1.00 21.39 305 ASP A N 1
ATOM 2441 C CA . ASP A 1 305 ? 46.751 8.514 42.737 1.00 22.03 305 ASP A CA 1
ATOM 2442 C C . ASP A 1 305 ? 45.426 7.820 42.397 1.00 18.46 305 ASP A C 1
ATOM 2443 O O . ASP A 1 305 ? 44.514 7.734 43.207 1.00 19.53 305 ASP A O 1
ATOM 2448 N N . LYS A 1 306 ? 45.329 7.298 41.187 1.00 18.99 306 LYS A N 1
ATOM 2449 C CA . LYS A 1 306 ? 44.177 6.494 40.805 1.00 17.58 306 LYS A CA 1
ATOM 2450 C C . LYS A 1 306 ? 44.206 5.163 41.563 1.00 17.57 306 LYS A C 1
ATOM 2451 O O . LYS A 1 306 ? 45.153 4.392 41.401 1.00 18.77 306 LYS A O 1
ATOM 2457 N N . PRO A 1 307 ? 43.188 4.882 42.390 1.00 15.98 307 PRO A N 1
ATOM 2458 C CA . PRO A 1 307 ? 43.194 3.612 43.098 1.00 16.24 307 PRO A CA 1
ATOM 2459 C C . PRO A 1 307 ? 43.050 2.433 42.130 1.00 16.32 307 PRO A C 1
ATOM 2460 O O . PRO A 1 307 ? 42.512 2.595 41.015 1.00 17.02 307 PRO A O 1
ATOM 2464 N N . ASP A 1 308 ? 43.470 1.248 42.573 1.00 16.94 308 ASP A N 1
ATOM 2465 C CA . ASP A 1 308 ? 43.265 0.035 41.807 1.00 17.87 308 ASP A CA 1
ATOM 2466 C C . ASP A 1 308 ? 41.788 -0.368 41.726 1.00 15.67 308 ASP A C 1
ATOM 2467 O O . ASP A 1 308 ? 40.927 0.175 42.426 1.00 16.10 308 ASP A O 1
ATOM 2472 N N . ASN A 1 309 ? 41.496 -1.344 40.868 1.00 15.71 309 ASN A N 1
ATOM 2473 C CA . ASN A 1 309 ? 40.119 -1.739 40.625 1.00 15.33 309 ASN A CA 1
ATOM 2474 C C . ASN A 1 309 ? 39.407 -2.225 41.887 1.00 15.18 309 ASN A C 1
ATOM 2475 O O . ASN A 1 309 ? 38.217 -2.098 42.027 1.00 15.66 309 ASN A O 1
ATOM 2480 N N . ASP A 1 310 ? 40.147 -2.843 42.818 1.00 16.58 310 ASP A N 1
ATOM 2481 C CA . ASP A 1 310 ? 39.555 -3.353 44.034 1.00 18.18 310 ASP A CA 1
ATOM 2482 C C . ASP A 1 310 ? 39.062 -2.239 44.949 1.00 15.90 310 ASP A C 1
ATOM 2483 O O . ASP A 1 310 ? 38.151 -2.477 45.758 1.00 18.02 310 ASP A O 1
ATOM 2488 N N . LYS A 1 311 ? 39.675 -1.059 44.884 1.00 15.57 311 LYS A N 1
ATOM 2489 C CA . LYS A 1 311 ? 39.436 0.012 45.853 1.00 16.04 311 LYS A CA 1
ATOM 2490 C C . LYS A 1 311 ? 38.752 1.233 45.294 1.00 14.07 311 LYS A C 1
ATOM 2491 O O . LYS A 1 311 ? 38.243 2.040 46.077 1.00 15.62 311 LYS A O 1
ATOM 2497 N N . ARG A 1 312 ? 38.720 1.412 43.971 1.00 13.66 312 ARG A N 1
ATOM 2498 C CA . ARG A 1 312 ? 38.265 2.685 43.409 1.00 13.21 312 ARG A CA 1
ATOM 2499 C C . ARG A 1 312 ? 36.757 2.867 43.591 1.00 12.68 312 ARG A C 1
ATOM 2500 O O . ARG A 1 312 ? 35.977 1.930 43.401 1.00 13.66 312 ARG A O 1
ATOM 2508 N N . ILE A 1 313 ? 36.365 4.108 43.914 1.00 12.95 313 ILE A N 1
ATOM 2509 C CA . ILE A 1 313 ? 34.989 4.551 44.042 1.00 12.52 313 ILE A CA 1
ATOM 2510 C C . ILE A 1 313 ? 34.793 5.757 43.150 1.00 12.19 313 ILE A C 1
ATOM 2511 O O . ILE A 1 313 ? 35.733 6.561 42.999 1.00 13.78 313 ILE A O 1
ATOM 2516 N N . HIS A 1 314 ? 33.571 5.937 42.633 1.00 13.00 314 HIS A N 1
ATOM 2517 C CA . HIS A 1 314 ? 33.178 7.195 41.994 1.00 12.36 314 HIS A CA 1
ATOM 2518 C C . HIS A 1 314 ? 31.832 7.604 42.550 1.00 12.71 314 HIS A C 1
ATOM 2519 O O . HIS A 1 314 ? 30.827 6.963 42.239 1.00 13.80 314 HIS A O 1
ATOM 2526 N N . ALA A 1 315 ? 31.801 8.652 43.380 1.00 12.31 315 ALA A N 1
ATOM 2527 C CA . ALA A 1 315 ? 30.547 9.091 43.967 1.00 12.82 315 ALA A CA 1
ATOM 2528 C C . ALA A 1 315 ? 30.703 10.503 44.464 1.00 12.74 315 ALA A C 1
ATOM 2529 O O . ALA A 1 315 ? 31.804 10.875 44.911 1.00 13.63 315 ALA A O 1
ATOM 2531 N N . ILE A 1 316 ? 29.634 11.295 44.442 1.00 12.28 316 ILE A N 1
ATOM 2532 C CA . ILE A 1 316 ? 29.689 12.680 44.947 1.00 13.67 316 ILE A CA 1
ATOM 2533 C C . ILE A 1 316 ? 28.521 12.952 45.856 1.00 13.04 316 ILE A C 1
ATOM 2534 O O . ILE A 1 316 ? 27.360 12.764 45.480 1.00 13.82 316 ILE A O 1
ATOM 2539 N N . ARG A 1 317 ? 28.801 13.439 47.064 1.00 13.09 317 ARG A N 1
ATOM 2540 C CA . ARG A 1 317 ? 27.749 14.026 47.901 1.00 13.94 317 ARG A CA 1
ATOM 2541 C C . ARG A 1 317 ? 27.784 15.556 47.706 1.00 13.99 317 ARG A C 1
ATOM 2542 O O . ARG A 1 317 ? 28.833 16.193 47.934 1.00 15.63 317 ARG A O 1
ATOM 2550 N N . LEU A 1 318 ? 26.669 16.127 47.285 1.00 14.10 318 LEU A N 1
ATOM 2551 C CA . LEU A 1 318 ? 26.510 17.564 47.146 1.00 14.81 318 LEU A CA 1
ATOM 2552 C C . LEU A 1 318 ? 25.855 18.093 48.397 1.00 16.35 318 LEU A C 1
ATOM 2553 O O . LEU A 1 318 ? 24.831 17.568 48.819 1.00 18.61 318 LEU A O 1
ATOM 2558 N N . ILE A 1 319 ? 26.399 19.162 48.971 1.00 16.93 319 ILE A N 1
ATOM 2559 C CA . ILE A 1 319 ? 25.876 19.752 50.202 1.00 18.11 319 ILE A CA 1
ATOM 2560 C C . ILE A 1 319 ? 25.432 21.163 49.921 1.00 21.05 319 ILE A C 1
ATOM 2561 O O . ILE A 1 319 ? 26.234 22.042 49.660 1.00 20.70 319 ILE A O 1
ATOM 2566 N N . ASN A 1 320 ? 24.134 21.375 49.982 1.00 26.38 320 ASN A N 1
ATOM 2567 C CA . ASN A 1 320 ? 23.658 22.726 49.887 1.00 29.29 320 ASN A CA 1
ATOM 2568 C C . ASN A 1 320 ? 22.428 22.854 50.741 1.00 33.31 320 ASN A C 1
ATOM 2569 O O . ASN A 1 320 ? 22.196 22.020 51.606 1.00 36.01 320 ASN A O 1
ATOM 2574 N N . ASP A 1 321 ? 21.659 23.896 50.558 1.00 32.85 321 ASP A N 1
ATOM 2575 C CA . ASP A 1 321 ? 20.454 23.979 51.368 1.00 33.85 321 ASP A CA 1
ATOM 2576 C C . ASP A 1 321 ? 19.145 23.983 50.651 1.00 34.97 321 ASP A C 1
ATOM 2577 O O . ASP A 1 321 ? 18.098 23.880 51.292 1.00 42.19 321 ASP A O 1
ATOM 2582 N N . SER A 1 322 ? 19.191 24.107 49.346 1.00 28.70 322 SER A N 1
ATOM 2583 C CA . SER A 1 322 ? 17.975 24.142 48.568 1.00 29.82 322 SER A CA 1
ATO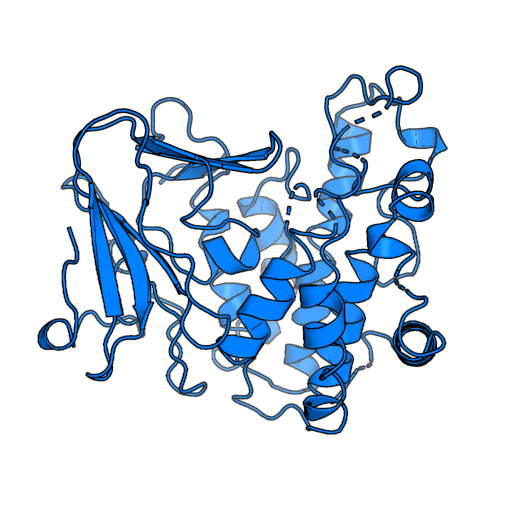M 2584 C C . SER A 1 322 ? 17.612 22.772 47.952 1.00 27.51 322 SER A C 1
ATOM 2585 O O . SER A 1 322 ? 16.724 22.705 47.115 1.00 33.46 322 SER A O 1
ATOM 2588 N N . THR A 1 323 ? 18.312 21.681 48.293 1.00 22.89 323 THR A N 1
ATOM 2589 C CA . THR A 1 323 ? 17.920 20.357 47.787 1.00 20.43 323 THR A CA 1
ATOM 2590 C C . THR A 1 323 ? 16.600 19.950 48.431 1.00 21.40 323 THR A C 1
ATOM 2591 O O . THR A 1 323 ? 16.460 19.988 49.660 1.00 23.50 323 THR A O 1
ATOM 2595 N N . ASP A 1 324 ? 15.625 19.563 47.608 1.00 20.96 324 ASP A N 1
ATOM 2596 C CA . ASP A 1 324 ? 14.325 19.136 48.114 1.00 23.03 324 ASP A CA 1
ATOM 2597 C C . ASP A 1 324 ? 14.466 17.888 48.961 1.00 20.53 324 ASP A C 1
ATOM 2598 O O . ASP A 1 324 ? 15.259 16.995 48.641 1.00 20.54 324 ASP A O 1
ATOM 2603 N N . VAL A 1 325 ? 13.710 17.843 50.034 1.00 21.67 325 VAL A N 1
ATOM 2604 C CA . VAL A 1 325 ? 13.764 16.728 50.933 1.00 21.79 325 VAL A CA 1
ATOM 2605 C C . VAL A 1 325 ? 13.534 15.382 50.221 1.00 19.98 325 VAL A C 1
ATOM 2606 O O . VAL A 1 325 ? 14.104 14.384 50.620 1.00 21.29 325 VAL A O 1
ATOM 2610 N N . GLN A 1 326 ? 12.758 15.362 49.144 1.00 20.91 326 GLN A N 1
ATOM 2611 C CA . GLN A 1 326 ? 12.483 14.125 48.437 1.00 21.39 326 GLN A CA 1
ATOM 2612 C C . GLN A 1 326 ? 13.713 13.589 47.697 1.00 20.59 326 GLN A C 1
ATOM 2613 O O . GLN A 1 326 ? 13.732 12.431 47.285 1.00 21.55 326 GLN A O 1
ATOM 2619 N N . HIS A 1 327 ? 14.734 14.419 47.544 1.00 17.23 327 HIS A N 1
ATOM 2620 C CA . HIS A 1 327 ? 15.941 14.066 46.804 1.00 17.55 327 HIS A CA 1
ATOM 2621 C C . HIS A 1 327 ? 17.197 13.973 47.656 1.00 16.24 327 HIS A C 1
ATOM 2622 O O . HIS A 1 327 ? 18.260 13.602 47.152 1.00 16.82 327 HIS A O 1
ATOM 2629 N N . ILE A 1 328 ? 17.110 14.280 48.942 1.00 16.29 328 ILE A N 1
ATOM 2630 C CA A ILE A 1 328 ? 18.278 14.340 49.772 0.50 15.31 328 ILE A CA 1
ATOM 2631 C CA B ILE A 1 328 ? 18.334 14.343 49.721 0.50 16.45 328 ILE A CA 1
ATOM 2632 C C . ILE A 1 328 ? 18.962 12.965 49.950 1.00 14.47 328 ILE A C 1
ATOM 2633 O O . ILE A 1 328 ? 20.164 12.862 50.180 1.00 15.97 328 ILE A O 1
ATOM 2642 N N . HIS A 1 329 ? 18.184 11.898 49.856 1.00 14.49 329 HIS A N 1
ATOM 2643 C CA . HIS A 1 329 ? 18.711 10.590 50.143 1.00 14.22 329 HIS A CA 1
ATOM 2644 C C . HIS A 1 329 ? 19.732 10.100 49.113 1.00 13.88 329 HIS A C 1
ATOM 2645 O O . HIS A 1 329 ? 20.493 9.180 49.405 1.00 13.83 329 HIS A O 1
ATOM 2652 N N . PHE A 1 330 ? 19.793 10.714 47.923 1.00 13.60 330 PHE A N 1
ATOM 2653 C CA . PHE A 1 330 ? 20.782 10.297 46.953 1.00 13.43 330 PHE A CA 1
ATOM 2654 C C . PHE A 1 330 ? 22.203 10.493 47.434 1.00 13.71 330 PHE A C 1
ATOM 2655 O O . PHE A 1 330 ? 23.105 9.825 46.960 1.00 14.96 330 PHE A O 1
ATOM 2663 N N . GLY A 1 331 ? 22.422 11.400 48.386 1.00 13.42 331 GLY A N 1
ATOM 2664 C CA . GLY A 1 331 ? 23.738 11.632 48.938 1.00 14.23 331 GLY A CA 1
ATOM 2665 C C . GLY A 1 331 ? 24.030 10.881 50.231 1.00 13.22 331 GLY A C 1
ATOM 2666 O O . GLY A 1 331 ? 25.147 10.945 50.713 1.00 14.29 331 GLY A O 1
ATOM 2667 N N . PHE A 1 332 ? 23.057 10.138 50.742 1.00 13.15 332 PHE A N 1
ATOM 2668 C CA . PHE A 1 332 ? 23.235 9.392 51.969 1.00 13.36 332 PHE A CA 1
ATOM 2669 C C . PHE A 1 332 ? 24.345 8.357 51.777 1.00 13.28 332 PHE A C 1
ATOM 2670 O O . PHE A 1 332 ? 24.396 7.686 50.747 1.00 13.86 332 PHE A O 1
ATOM 2678 N N . ARG A 1 333 ? 25.205 8.178 52.786 1.00 13.12 333 ARG A N 1
ATOM 2679 C CA . ARG A 1 333 ? 26.419 7.390 52.642 1.00 13.39 333 ARG A CA 1
ATOM 2680 C C . ARG A 1 333 ? 26.215 6.041 51.995 1.00 13.93 333 ARG A C 1
ATOM 2681 O O . ARG A 1 333 ? 26.985 5.655 51.119 1.00 14.14 333 ARG A O 1
ATOM 2689 N N . ASN A 1 334 ? 25.224 5.291 52.473 1.00 13.94 334 ASN A N 1
ATOM 2690 C CA . ASN A 1 334 ? 25.095 3.892 52.072 1.00 14.63 334 ASN A CA 1
ATOM 2691 C C . ASN A 1 334 ? 24.266 3.679 50.808 1.00 13.83 334 ASN A C 1
ATOM 2692 O O . ASN A 1 334 ? 24.143 2.550 50.360 1.00 14.51 334 ASN A O 1
ATOM 2710 N N . VAL A 1 336 ? 24.762 6.476 48.219 1.00 12.77 336 VAL A N 1
ATOM 2711 C CA . VAL A 1 336 ? 25.631 7.140 47.284 1.00 12.91 336 VAL A CA 1
ATOM 2712 C C . VAL A 1 336 ? 26.818 6.275 46.875 1.00 12.53 336 VAL A C 1
ATOM 2713 O O . VAL A 1 336 ? 27.420 6.495 45.804 1.00 12.99 336 VAL A O 1
ATOM 2717 N N . ILE A 1 337 ? 27.162 5.284 47.677 1.00 13.42 337 ILE A N 1
ATOM 2718 C CA . ILE A 1 337 ? 28.182 4.306 47.359 1.00 14.16 337 ILE A CA 1
ATOM 2719 C C . ILE A 1 337 ? 27.535 2.931 47.360 1.00 13.63 337 ILE A C 1
ATOM 2720 O O . ILE A 1 337 ? 26.720 2.620 48.249 1.00 14.95 337 ILE A O 1
ATOM 2725 N N . ILE A 1 338 ? 27.826 2.131 46.332 1.00 13.46 338 ILE A N 1
ATOM 2726 C CA . ILE A 1 338 ? 27.214 0.809 46.215 1.00 13.84 338 ILE A CA 1
ATOM 2727 C C . ILE A 1 338 ? 27.855 -0.139 47.235 1.00 14.25 338 ILE A C 1
ATOM 2728 O O . ILE A 1 338 ? 29.063 -0.358 47.230 1.00 16.59 338 ILE A O 1
ATOM 2733 N N . ASP A 1 339 ? 27.039 -0.738 48.099 1.00 14.90 339 ASP A N 1
ATOM 2734 C CA . ASP A 1 339 ? 27.545 -1.679 49.127 1.00 16.34 339 ASP A CA 1
ATOM 2735 C C . ASP A 1 339 ? 28.233 -2.857 48.440 1.00 17.16 339 ASP A C 1
ATOM 2736 O O . ASP A 1 339 ? 27.710 -3.410 47.487 1.00 16.85 339 ASP A O 1
ATOM 2741 N N . ASN A 1 340 ? 29.376 -3.294 48.959 1.00 21.11 340 ASN A N 1
ATOM 2742 C CA . ASN A 1 340 ? 30.005 -4.488 48.393 1.00 23.62 340 ASN A CA 1
ATOM 2743 C C . ASN A 1 340 ? 29.327 -5.748 48.937 1.00 23.34 340 ASN A C 1
ATOM 2744 O O . ASN A 1 340 ? 29.536 -6.838 48.399 1.00 24.45 340 ASN A O 1
ATOM 2749 N N . GLU A 1 341 ? 28.470 -5.633 49.964 1.00 21.18 341 GLU A N 1
ATOM 2750 C CA . GLU A 1 341 ? 27.646 -6.776 50.382 1.00 21.42 341 GLU A CA 1
ATOM 2751 C C . GLU A 1 341 ? 26.343 -6.722 49.592 1.00 19.44 341 GLU A C 1
ATOM 2752 O O . GLU A 1 341 ? 25.462 -5.887 49.895 1.00 19.47 341 GLU A O 1
ATOM 2758 N N . CYS A 1 342 ? 26.239 -7.571 48.558 1.00 18.34 342 CYS A N 1
ATOM 2759 C CA . CYS A 1 342 ? 25.153 -7.424 47.587 1.00 18.12 342 CYS A CA 1
ATOM 2760 C C . CYS A 1 342 ? 23.783 -7.261 48.210 1.00 17.34 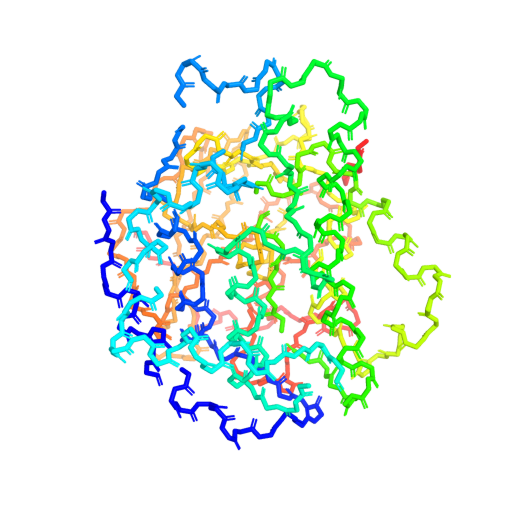342 CYS A C 1
ATOM 2761 O O . CYS A 1 342 ? 23.022 -6.403 47.804 1.00 16.74 342 CYS A O 1
ATOM 2764 N N . ALA A 1 343 ? 23.444 -8.110 49.191 1.00 18.85 343 ALA A N 1
ATOM 2765 C CA . ALA A 1 343 ? 22.086 -8.112 49.714 1.00 19.72 343 ALA A CA 1
ATOM 2766 C C . ALA A 1 343 ? 21.703 -6.782 50.344 1.00 19.34 343 ALA A C 1
ATOM 2767 O O . ALA A 1 343 ? 20.525 -6.519 50.510 1.00 19.83 343 ALA A O 1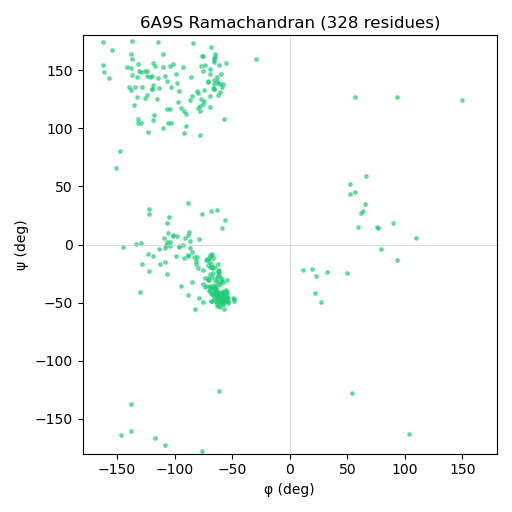
ATOM 2769 N N . ASN A 1 344 ? 22.696 -5.987 50.744 1.00 19.64 344 ASN A N 1
ATOM 2770 C CA . ASN A 1 344 ? 22.469 -4.743 51.476 1.00 18.78 344 ASN A CA 1
ATOM 2771 C C . ASN A 1 344 ? 22.567 -3.505 50.605 1.00 16.42 344 ASN A C 1
ATOM 2772 O O . ASN A 1 344 ? 22.513 -2.384 51.137 1.00 18.82 344 ASN A O 1
ATOM 2777 N N . ILE A 1 345 ? 22.683 -3.684 49.289 1.00 15.73 345 ILE A N 1
ATOM 2778 C CA . ILE A 1 345 ? 22.687 -2.545 48.392 1.00 14.23 345 ILE A CA 1
ATOM 2779 C C . ILE A 1 345 ? 21.387 -1.740 48.537 1.00 14.78 345 ILE A C 1
ATOM 2780 O O . ILE A 1 345 ? 20.289 -2.312 48.614 1.00 15.57 345 ILE A O 1
ATOM 2785 N N . GLN A 1 346 ? 21.524 -0.424 48.596 1.00 14.58 346 GLN A N 1
ATOM 2786 C CA . GLN A 1 346 ? 20.368 0.476 48.719 1.00 14.84 346 GLN A CA 1
ATOM 2787 C C . GLN A 1 346 ? 19.995 1.039 47.357 1.00 13.36 346 GLN A C 1
ATOM 2788 O O . GLN A 1 346 ? 20.845 1.235 46.489 1.00 15.94 346 GLN A O 1
ATOM 2794 N N . SER A 1 347 ? 18.710 1.262 47.171 1.00 12.97 347 SER A N 1
ATOM 2795 C CA . SER A 1 347 ? 18.181 1.599 45.848 1.00 13.95 347 SER A CA 1
ATOM 2796 C C . SER A 1 347 ? 17.027 2.580 45.843 1.00 14.24 347 SER A C 1
ATOM 2797 O O . SER A 1 347 ? 16.592 2.958 44.762 1.00 15.24 347 SER A O 1
ATOM 2800 N N . SER A 1 348 ? 16.541 3.039 47.020 1.00 14.48 348 SER A N 1
ATOM 2801 C CA . SER A 1 348 ? 15.462 4.012 47.043 1.00 16.34 348 SER A CA 1
ATOM 2802 C C . SER A 1 348 ? 15.414 4.673 48.395 1.00 15.82 348 SER A C 1
ATOM 2803 O O . SER A 1 348 ? 16.103 4.247 49.334 1.00 16.20 348 SER A O 1
ATOM 2806 N N . ALA A 1 349 ? 14.558 5.675 48.533 1.00 17.15 349 ALA A N 1
ATOM 2807 C CA . ALA A 1 349 ? 14.445 6.361 49.828 1.00 17.32 349 ALA A CA 1
ATOM 2808 C C . ALA A 1 349 ? 13.963 5.433 50.928 1.00 17.67 349 ALA A C 1
ATOM 2809 O O . ALA A 1 349 ? 14.259 5.649 52.087 1.00 21.27 349 ALA A O 1
ATOM 2811 N N . GLU A 1 350 ? 13.214 4.391 50.561 1.00 18.48 350 GLU A N 1
ATOM 2812 C CA . GLU A 1 350 ? 12.726 3.410 51.547 1.00 21.16 350 GLU A CA 1
ATOM 2813 C C . GLU A 1 350 ? 13.841 2.673 52.268 1.00 18.35 350 GLU A C 1
ATOM 2814 O O . GLU A 1 350 ? 13.642 2.172 53.363 1.00 20.48 350 GLU A O 1
ATOM 2820 N N . ASN A 1 351 ? 15.013 2.588 51.655 1.00 15.86 351 ASN A N 1
ATOM 2821 C CA . ASN A 1 351 ? 16.114 1.847 52.247 1.00 16.36 351 ASN A CA 1
ATOM 2822 C C . ASN A 1 351 ? 17.427 2.597 52.338 1.00 15.63 351 ASN A C 1
ATOM 2823 O O . ASN A 1 351 ? 18.393 2.058 52.870 1.00 17.85 351 ASN A O 1
ATOM 2828 N N . ALA A 1 352 ? 17.472 3.871 51.910 1.00 15.81 352 ALA A N 1
ATOM 2829 C CA . ALA A 1 352 ? 18.701 4.639 51.971 1.00 15.30 352 ALA A CA 1
ATOM 2830 C C . ALA A 1 352 ? 18.994 5.065 53.408 1.00 14.36 352 ALA A C 1
ATOM 2831 O O . ALA A 1 352 ? 18.116 5.652 54.060 1.00 16.50 352 ALA A O 1
ATOM 2833 N N . THR A 1 353 ? 20.238 4.865 53.853 1.00 14.89 353 THR A N 1
ATOM 2834 C CA . THR A 1 353 ? 20.648 5.278 55.210 1.00 14.96 353 THR A CA 1
ATOM 2835 C C . THR A 1 353 ? 21.962 6.051 55.120 1.00 14.59 353 THR A C 1
ATOM 2836 O O . THR A 1 353 ? 22.749 5.908 54.177 1.00 14.63 353 THR A O 1
ATOM 2840 N N . ASP A 1 354 ? 22.166 6.895 56.144 1.00 14.41 354 ASP A N 1
ATOM 2841 C CA . ASP A 1 354 ? 23.247 7.878 56.176 1.00 14.66 354 ASP A CA 1
ATOM 2842 C C . ASP A 1 354 ? 24.157 7.691 57.401 1.00 16.16 354 ASP A C 1
ATOM 2843 O O . ASP A 1 354 ? 24.717 8.666 57.907 1.00 17.30 354 ASP A O 1
ATOM 2848 N N . THR A 1 355 ? 24.299 6.453 57.861 1.00 16.83 355 THR A N 1
ATOM 2849 C CA . THR A 1 355 ? 25.086 6.126 59.019 1.00 17.26 355 THR A CA 1
ATOM 2850 C C . THR A 1 355 ? 26.440 5.551 58.638 1.00 16.90 355 THR A C 1
ATOM 2851 O O . THR A 1 355 ? 26.622 5.015 57.540 1.00 19.58 355 THR A O 1
ATOM 2855 N N . GLY A 1 356 ? 27.409 5.692 59.535 1.00 17.54 356 GLY A N 1
ATOM 2856 C CA . GLY A 1 356 ? 28.701 5.085 59.345 1.00 18.22 356 GLY A CA 1
ATOM 2857 C C . GLY A 1 356 ? 29.875 6.004 59.043 1.00 16.92 356 GLY A C 1
ATOM 2858 O O . GLY A 1 356 ? 31.004 5.529 58.782 1.00 18.75 356 GLY A O 1
ATOM 2859 N N . HIS A 1 357 ? 29.652 7.306 59.097 1.00 17.58 357 HIS A N 1
ATOM 2860 C CA . HIS A 1 357 ? 30.637 8.265 58.705 1.00 17.04 357 HIS A CA 1
ATOM 2861 C C . HIS A 1 357 ? 31.910 8.251 59.530 1.00 18.53 357 HIS A C 1
ATOM 2862 O O . HIS A 1 357 ? 32.945 8.750 59.057 1.00 18.44 357 HIS A O 1
ATOM 2869 N N . HIS A 1 358 ? 31.868 7.738 60.769 1.00 17.93 358 HIS A N 1
ATOM 2870 C CA . HIS A 1 358 ? 33.087 7.713 61.574 1.00 19.86 358 HIS A CA 1
ATOM 2871 C C . HIS A 1 358 ? 34.197 6.863 60.948 1.00 19.74 358 HIS A C 1
ATOM 2872 O O . HIS A 1 358 ? 35.361 7.024 61.317 1.00 22.02 358 HIS A O 1
ATOM 2879 N N . GLN A 1 359 ? 33.834 6.004 59.984 1.00 18.62 359 GLN A N 1
ATOM 2880 C CA . GLN A 1 359 ? 34.768 5.132 59.296 1.00 18.64 359 GLN A CA 1
ATOM 2881 C C . GLN A 1 359 ? 35.439 5.789 58.087 1.00 17.96 359 GLN A C 1
ATOM 2882 O O . GLN A 1 359 ? 36.310 5.184 57.456 1.00 17.98 359 GLN A O 1
ATOM 2888 N N . ASP A 1 360 ? 35.055 7.016 57.777 1.00 16.68 360 ASP A N 1
ATOM 2889 C CA . ASP A 1 360 ? 35.467 7.680 56.542 1.00 16.04 360 ASP A CA 1
ATOM 2890 C C . ASP A 1 360 ? 36.421 8.795 56.862 1.00 16.40 360 ASP A C 1
ATOM 2891 O O . ASP A 1 360 ? 36.386 9.364 57.959 1.00 18.25 360 ASP A O 1
ATOM 2896 N N . SER A 1 361 ? 37.295 9.128 55.917 1.00 16.15 361 SER A N 1
ATOM 2897 C CA . SER A 1 361 ? 38.242 10.216 56.136 1.00 17.57 361 SER A CA 1
ATOM 2898 C C . SER A 1 361 ? 38.304 11.182 54.975 1.00 17.73 361 SER A C 1
ATOM 2899 O O . SER A 1 361 ? 38.184 10.801 53.805 1.00 17.88 361 SER A O 1
ATOM 2902 N N . LYS A 1 362 ? 38.490 12.444 55.327 1.00 18.48 362 LYS A N 1
ATOM 2903 C CA . LYS A 1 362 ? 38.742 13.518 54.382 1.00 18.45 362 LYS A CA 1
ATOM 2904 C C . LYS A 1 362 ? 40.240 13.591 54.116 1.00 19.51 362 LYS A C 1
ATOM 2905 O O . LYS A 1 362 ? 41.029 13.721 55.059 1.00 21.75 362 LYS A O 1
ATOM 2911 N N . ILE A 1 363 ? 40.620 13.494 52.848 1.00 20.39 363 ILE A N 1
ATOM 2912 C CA . ILE A 1 363 ? 42.026 13.364 52.426 1.00 24.16 363 ILE A CA 1
ATOM 2913 C C . ILE A 1 363 ? 42.717 14.692 52.299 1.00 29.30 363 ILE A C 1
ATOM 2914 O O . ILE A 1 363 ? 43.888 14.796 52.551 1.00 41.21 363 ILE A O 1
ATOM 2919 N N . ASN A 1 364 ? 42.007 15.729 51.927 1.00 24.72 364 ASN A N 1
ATOM 2920 C CA . ASN A 1 364 ? 42.685 16.932 51.424 1.00 34.15 364 ASN A CA 1
ATOM 2921 C C . ASN A 1 364 ? 44.082 17.161 52.003 1.00 40.75 364 ASN A C 1
ATOM 2922 O O . ASN A 1 364 ? 44.258 17.154 53.222 1.00 47.37 364 ASN A O 1
ATOM 2927 N N . THR A 1 382 ? 13.135 18.388 29.309 1.00 49.66 382 THR A N 1
ATOM 2928 C CA . THR A 1 382 ? 14.196 17.885 30.191 1.00 45.09 382 THR A CA 1
ATOM 2929 C C . THR A 1 382 ? 13.749 17.876 31.677 1.00 45.62 382 THR A C 1
ATOM 2930 O O . THR A 1 382 ? 13.291 18.905 32.190 1.00 44.70 382 THR A O 1
ATOM 2934 N N . PRO A 1 383 ? 13.870 16.717 32.376 1.00 37.77 383 PRO A N 1
ATOM 2935 C CA . PRO A 1 383 ? 13.609 16.715 33.830 1.00 32.97 383 PRO A CA 1
ATOM 2936 C C . PRO A 1 383 ? 14.597 17.627 34.628 1.00 27.87 383 PRO A C 1
ATOM 2937 O O . PRO A 1 383 ? 15.811 17.530 34.476 1.00 25.15 383 PRO A O 1
ATOM 2941 N N . ILE A 1 384 ? 14.074 18.512 35.469 1.00 32.76 384 ILE A N 1
ATOM 2942 C CA . ILE A 1 384 ? 14.945 19.317 36.342 1.00 31.23 384 ILE A CA 1
ATOM 2943 C C . ILE A 1 384 ? 14.462 19.109 37.776 1.00 33.57 384 ILE A C 1
ATOM 2944 O O . ILE A 1 384 ? 13.276 19.291 38.075 1.00 36.25 384 ILE A O 1
ATOM 2949 N N . PRO A 1 385 ? 15.379 18.703 38.675 1.00 30.85 385 PRO A N 1
ATOM 2950 C CA . PRO A 1 385 ? 15.031 18.622 40.104 1.00 32.73 385 PRO A CA 1
ATOM 2951 C C . PRO A 1 385 ? 14.695 20.007 40.677 1.00 37.68 385 PRO A C 1
ATOM 2952 O O . PRO A 1 385 ? 15.438 20.972 40.419 1.00 37.06 385 PRO A O 1
#

Sequence (342 aa):
DVNVASITAFKSIDETWDKKIEANTCISRKHRNIIHEVIIRDFKAYPKDENKKSPLGAPQWLTQYYILKNEYHKTLAYDNGSLNTKFKTLNIIYITNVGQYILYIVFCIIISSGKNHDGTPYIYDSEITSNNDKNFINERIKYACKKQILHGQLTTIALRIRNKFFIGSSPYLWFNVNGSQVYHDIYDRNNAGFHNKEIGRLLYAFYYLSISGRFLNDFALLKFTYLGESWTFSLSVPEEYILYGLGYSVFDTIEKFSNNDAILVYIRTNNRNGYDYVEFNKKGIAKVTEDKPDNDKRIHAIRLINDSTDVQHIIHFGFRNVIIDNECANIQSSAENATDTGHHQDSKINTPIP

Nearest PDB structures (foldseek):
  6a9s-assembly1_A  TM=1.003E+00  e=4.208E-65  Vaccinia virus WR
  2xsk-assembly1_A  TM=3.765E-01  e=5.546E+00  Escherichia coli
  4liq-assembly1_E  TM=1.879E-01  e=6.188E+00  Homo sapiens

Secondary structure (DSSP, 8-state):
---HHHHHHHH--TTTTT-B--TT----HHHHHHHHHHHHH---S---TTS--TT-----S-HHHHTT-HHHH---HHHHHHHHHHTT------BHHHHHHHHHHHHHTTB-TTS-BSS-GGGTT---HHHHHHHHHHHHHHHHHHHHHHHHHHT---------TTTT--HHHHHHHHHTT-GGGG-TTS-HHHHH--HHHHS-S--GGG--EEEEETTEEEEESS-B-HHHHHHHT--TTSEEEESS--EEEEEEEE-SSSSEEEEEE-SSEE----SPPPPTTTEEEEEEEE-S---GGGGGGGS------SSGGG---STTT-----GGG-EE------

B-factor: mean 21.57, std 11.71, range [10.02, 86.39]

Organism: Vaccinia virus (strain Western Reserve) (NCBI:txid10254)

Radius of gyration: 19.35 Å; Cα contacts (8 Å, |Δi|>4): 661; chains: 1; bounding box: 42×48×56 Å

Foldseek 3Di:
DADCVLVVVLVVLVVWVPAFFALLDAQFLLRLLSLLCLLQNLVQQLQDPVQAAPVNQGLQFECVNLVPRVNNVVCPPPNVVLVVLQVVDALVDGIDSNLSSPLSNCRSNQHARVGDHLDYSVCRHDPDVVVNQVSLLVRQLRSLLSQQVSQLVNNYAYDAARASSCVVNQQLCSLCVRCVVDVSSVPNSTDQLSNLCCVSSQAPFDQDPQFFKWFDDSRDIGTDNAWFAQSPCSRHSHAPQTWMFGPAQWKKWWWFWADDQRETETEIDGDGTTDHDPDDRDRSNITTGTMHTDDPPDDPLRNLCRARLSTADSPRVQGDRHPVRRHRDDCVSYYYDVNRHD

Solvent-accessible surface area: 14486 Å² total

GO terms:
  GO:0141018 adhesion of symbiont to host via host extracellular matrix (P, EXP)

InterPro domains:
  IPR003436 Chordopoxvirus fusion protein/multifunctional envelope protein A27 [PF02346] (441-472)
  IPR009285 Poxvirus A26L-like, N-terminal domain [PF06086] (23-213)